Protein AF-A0A388L469-F1 (afdb_monomer_lite)

pLDDT: mean 71.75, std 12.34, range [24.86, 88.19]

Structure (mmCIF, N/CA/C/O backbone):
data_AF-A0A388L469-F1
#
_entry.id   AF-A0A388L469-F1
#
loop_
_atom_site.group_PDB
_atom_site.id
_atom_site.type_symbol
_atom_site.label_atom_id
_atom_site.label_alt_id
_atom_site.label_comp_id
_atom_site.label_asym_id
_atom_site.label_entity_id
_atom_site.label_seq_id
_atom_site.pdbx_PDB_ins_code
_atom_site.Cartn_x
_atom_site.Cartn_y
_atom_site.Cartn_z
_atom_site.occupancy
_atom_site.B_iso_or_equiv
_atom_site.auth_seq_id
_atom_site.auth_comp_id
_atom_site.auth_asym_id
_atom_site.auth_atom_id
_atom_site.pdbx_PDB_model_num
ATOM 1 N N . MET A 1 1 ? -16.855 -33.365 36.013 1.00 33.22 1 MET A N 1
ATOM 2 C CA . MET A 1 1 ? -16.251 -32.610 34.912 1.00 33.22 1 MET A CA 1
ATOM 3 C C . MET A 1 1 ? -17.441 -31.994 34.222 1.00 33.22 1 MET A C 1
ATOM 5 O O . MET A 1 1 ? -18.062 -32.649 33.400 1.00 33.22 1 MET A O 1
ATOM 9 N N . GLU A 1 2 ? -17.915 -30.892 34.799 1.00 36.00 2 GLU A N 1
ATOM 10 C CA . GLU A 1 2 ? -18.758 -29.936 34.084 1.00 36.00 2 GLU A CA 1
ATOM 11 C C . GLU A 1 2 ? -17.736 -28.951 33.518 1.00 36.00 2 GLU A C 1
ATOM 13 O O . GLU A 1 2 ? -16.885 -28.488 34.277 1.00 36.00 2 GLU A O 1
ATOM 18 N N . GLU A 1 3 ? -17.730 -28.819 32.196 1.00 39.38 3 GLU A N 1
ATOM 19 C CA . GLU A 1 3 ? -16.982 -27.806 31.449 1.00 39.38 3 GLU A CA 1
ATOM 20 C C . GLU A 1 3 ? -17.481 -26.438 31.931 1.00 39.38 3 GLU A C 1
ATOM 22 O O . GLU A 1 3 ? -18.691 -26.262 32.118 1.00 39.38 3 GLU A O 1
ATOM 27 N N . GLY A 1 4 ? -16.548 -25.545 32.266 1.00 42.22 4 GLY A N 1
ATOM 28 C CA . GLY A 1 4 ? -16.850 -24.214 32.784 1.00 42.22 4 GLY A CA 1
ATOM 29 C C . GLY A 1 4 ? -17.654 -23.427 31.757 1.00 42.22 4 GLY A C 1
ATOM 30 O O . GLY A 1 4 ? -17.371 -23.459 30.566 1.00 42.22 4 GLY A O 1
ATOM 31 N N . GLU A 1 5 ? -18.726 -22.789 32.213 1.00 48.91 5 GLU A N 1
ATOM 32 C CA . GLU A 1 5 ? -19.514 -21.870 31.403 1.00 48.91 5 GLU A CA 1
ATOM 33 C C . GLU A 1 5 ? -18.700 -20.574 31.271 1.00 48.91 5 GLU A C 1
ATOM 35 O O . GLU A 1 5 ? -18.480 -19.918 32.289 1.00 48.91 5 GLU A O 1
ATOM 40 N N . GLY A 1 6 ? -18.269 -20.223 30.053 1.00 57.19 6 GLY A N 1
ATOM 41 C CA . GLY A 1 6 ? -17.522 -18.991 29.783 1.00 57.19 6 GLY A CA 1
ATOM 42 C C . GLY A 1 6 ? -18.156 -17.748 30.420 1.00 57.19 6 GLY A C 1
ATOM 43 O O . GLY A 1 6 ? -19.385 -17.633 30.550 1.00 57.19 6 GLY A O 1
ATOM 44 N N . LEU A 1 7 ? -17.315 -16.824 30.882 1.00 65.50 7 LEU A N 1
ATOM 45 C CA . LEU A 1 7 ? -17.736 -15.648 31.643 1.00 65.50 7 LEU A CA 1
ATOM 46 C C . LEU A 1 7 ? -18.178 -14.519 30.695 1.00 65.50 7 LEU A C 1
ATOM 48 O O . LEU A 1 7 ? -17.494 -14.194 29.738 1.00 65.50 7 LEU A O 1
ATOM 52 N N . GLU A 1 8 ? -19.315 -13.864 30.968 1.00 77.50 8 GLU A N 1
ATOM 53 C CA . GLU A 1 8 ? -19.778 -12.694 30.195 1.00 77.50 8 GLU A CA 1
ATOM 54 C C . GLU A 1 8 ? -19.851 -11.444 31.091 1.00 77.50 8 GLU A C 1
ATOM 56 O O . GLU A 1 8 ? -20.584 -11.404 32.090 1.00 77.50 8 GLU A O 1
ATOM 61 N N . VAL A 1 9 ? -19.126 -10.379 30.728 1.00 77.19 9 VAL A N 1
ATOM 62 C CA . VAL A 1 9 ? -19.087 -9.108 31.471 1.00 77.19 9 VAL A CA 1
ATOM 63 C C . VAL A 1 9 ? -19.566 -7.951 30.597 1.00 77.19 9 VAL A C 1
ATOM 65 O O . VAL A 1 9 ? -18.866 -7.493 29.701 1.00 77.19 9 VAL A O 1
ATOM 68 N N . VAL A 1 10 ? -20.730 -7.375 30.925 1.00 80.38 10 VAL A N 1
ATOM 69 C CA . VAL A 1 10 ? -21.294 -6.227 30.186 1.00 80.38 10 VAL A CA 1
ATOM 70 C C . VAL A 1 10 ? -21.294 -4.942 31.022 1.00 80.38 10 VAL A C 1
ATOM 72 O O . VAL A 1 10 ? -21.929 -4.857 32.078 1.00 80.38 10 VAL A O 1
ATOM 75 N N . GLY A 1 11 ? -20.632 -3.890 30.527 1.00 76.56 11 GLY A N 1
ATOM 76 C CA . GLY A 1 11 ? -20.498 -2.591 31.193 1.00 76.56 11 GLY A CA 1
ATOM 77 C C . GLY A 1 11 ? -21.055 -1.403 30.399 1.00 76.56 11 GLY A C 1
ATOM 78 O O . GLY A 1 11 ? -20.730 -1.196 29.234 1.00 76.56 11 GLY A O 1
ATOM 79 N N . TYR A 1 12 ? -21.829 -0.535 31.062 1.00 78.12 12 TYR A N 1
ATOM 80 C CA . TYR A 1 12 ? -22.382 0.693 30.466 1.00 78.12 12 TYR A CA 1
ATOM 81 C C . TYR A 1 12 ? -21.831 1.956 31.140 1.00 78.12 12 TYR A C 1
ATOM 83 O O . TYR A 1 12 ? -22.166 2.257 32.286 1.00 78.12 12 TYR A O 1
ATOM 91 N N . GLY A 1 13 ? -21.004 2.725 30.427 1.00 65.25 13 GLY A N 1
ATOM 92 C CA . GLY A 1 13 ? -20.527 4.064 30.809 1.00 65.25 13 GLY A CA 1
ATOM 93 C C . GLY A 1 13 ? -19.598 4.134 32.030 1.00 65.25 13 GLY A C 1
ATOM 94 O O . GLY A 1 13 ? -19.113 5.217 32.366 1.00 65.25 13 GLY A O 1
ATOM 95 N N . GLY A 1 14 ? -19.355 3.006 32.699 1.00 69.38 14 GLY A N 1
ATOM 96 C CA . GLY A 1 14 ? -18.441 2.857 33.829 1.00 69.38 14 GLY A CA 1
ATOM 97 C C . GLY A 1 14 ? -17.067 2.334 33.412 1.00 69.38 14 GLY A C 1
ATOM 98 O O . GLY A 1 14 ? -16.850 1.973 32.262 1.00 69.38 14 GLY A O 1
ATOM 99 N N . ARG A 1 15 ? -16.125 2.296 34.361 1.00 77.12 15 ARG A N 1
ATOM 100 C CA . ARG A 1 15 ? -14.852 1.592 34.168 1.00 77.12 15 ARG A CA 1
ATOM 101 C C . ARG A 1 15 ? -15.080 0.098 34.389 1.00 77.12 15 ARG A C 1
ATOM 103 O O . ARG A 1 15 ? -15.541 -0.260 35.472 1.00 77.12 15 ARG A O 1
ATOM 110 N N . VAL A 1 16 ? -14.718 -0.723 33.411 1.00 77.75 16 VAL A N 1
ATOM 111 C CA . VAL A 1 16 ? -14.697 -2.187 33.522 1.00 77.75 16 VAL A CA 1
ATOM 112 C C . VAL A 1 16 ? -13.246 -2.629 33.713 1.00 77.75 16 VAL A C 1
ATOM 114 O O . VAL A 1 16 ? -12.340 -2.057 33.105 1.00 77.75 16 VAL A O 1
ATOM 117 N N . ARG A 1 17 ? -13.029 -3.570 34.631 1.00 81.44 17 ARG A N 1
ATOM 118 C CA . ARG A 1 17 ? -11.766 -4.287 34.828 1.00 81.44 17 ARG A CA 1
ATOM 119 C C . ARG A 1 17 ? -12.113 -5.757 34.972 1.00 81.44 17 ARG A C 1
ATOM 121 O O . ARG A 1 17 ? -12.875 -6.072 35.888 1.00 81.44 17 ARG A O 1
ATOM 128 N N . VAL A 1 18 ? -11.583 -6.581 34.087 1.00 79.56 18 VAL A N 1
ATOM 129 C CA . VAL A 1 18 ? -11.708 -8.036 34.114 1.00 79.56 18 VAL A CA 1
ATOM 130 C C . VAL A 1 18 ? -10.298 -8.618 34.102 1.00 79.56 18 VAL A C 1
ATOM 132 O O . VAL A 1 18 ? -9.399 -8.018 33.520 1.00 79.56 18 VAL A O 1
ATOM 135 N N . MET A 1 19 ? -10.120 -9.695 34.852 1.00 78.62 19 MET A N 1
ATOM 136 C CA . MET A 1 19 ? -8.925 -10.528 34.902 1.00 78.62 19 MET A CA 1
ATOM 137 C C . MET A 1 19 ? -9.450 -11.952 34.917 1.00 78.62 19 MET A C 1
ATOM 139 O O . MET A 1 19 ? -10.398 -12.218 35.672 1.00 78.62 19 MET A O 1
ATOM 143 N N . GLU A 1 20 ? -8.891 -12.791 34.069 1.00 69.62 20 GLU A N 1
ATOM 144 C CA . GLU A 1 20 ? -9.389 -14.126 33.809 1.00 69.62 20 GLU A CA 1
ATOM 145 C C . GLU A 1 20 ? -8.247 -15.134 33.789 1.00 69.62 20 GLU A C 1
ATOM 147 O O . GLU A 1 20 ? -7.151 -14.795 33.365 1.00 69.62 20 GLU A O 1
ATOM 152 N N . GLU A 1 21 ? -8.528 -16.302 34.357 1.00 64.19 21 GLU A N 1
ATOM 153 C CA . GLU A 1 21 ? -7.606 -17.428 34.579 1.00 64.19 21 GLU A CA 1
ATOM 154 C C . GLU A 1 21 ? -8.352 -18.749 34.246 1.00 64.19 21 GLU A C 1
ATOM 156 O O . GLU A 1 21 ? -8.113 -19.780 34.881 1.00 64.19 21 GLU A O 1
ATOM 161 N N . GLU A 1 22 ? -9.389 -18.702 33.397 1.00 64.25 22 GLU A N 1
ATOM 162 C CA . GLU A 1 22 ? -10.089 -19.890 32.887 1.00 64.25 22 GLU A CA 1
ATOM 163 C C . GLU A 1 22 ? -10.325 -19.725 31.368 1.00 64.25 22 GLU A C 1
ATOM 165 O O . GLU A 1 22 ? -10.123 -18.656 30.823 1.00 64.25 22 GLU A O 1
ATOM 170 N N . GLU A 1 23 ? -10.714 -20.776 30.644 1.00 70.50 23 GLU A N 1
ATOM 171 C CA . GLU A 1 23 ? -10.981 -20.656 29.199 1.00 70.50 23 GLU A CA 1
ATOM 172 C C . GLU A 1 23 ? -12.301 -19.892 28.927 1.00 70.50 23 GLU A C 1
ATOM 174 O O . GLU A 1 23 ? -13.361 -20.224 29.484 1.00 70.50 23 GLU A O 1
ATOM 179 N N . GLY A 1 24 ? -12.279 -18.957 27.969 1.00 65.81 24 GLY A N 1
ATOM 180 C CA . GLY A 1 24 ? -13.472 -18.382 27.337 1.00 65.81 24 GLY A CA 1
ATOM 181 C C . GLY A 1 24 ? -14.158 -17.220 28.075 1.00 65.81 24 GLY A C 1
ATOM 182 O O . GLY A 1 24 ? -15.223 -17.386 28.693 1.00 65.81 24 GLY A O 1
ATOM 183 N N . LEU A 1 25 ? -13.652 -15.996 27.886 1.00 75.81 25 LEU A N 1
ATOM 184 C CA . LEU A 1 25 ? -14.224 -14.756 28.430 1.00 75.81 25 LEU A CA 1
ATOM 185 C C . LEU A 1 25 ? -14.739 -13.808 27.341 1.00 75.81 25 LEU A C 1
ATOM 187 O O . LEU A 1 25 ? -13.998 -13.377 26.472 1.00 75.81 25 LEU A O 1
ATOM 191 N N . ALA A 1 26 ? -15.979 -13.333 27.494 1.00 80.00 26 ALA A N 1
ATOM 192 C CA . ALA A 1 26 ? -16.553 -12.272 26.667 1.00 80.00 26 ALA A CA 1
ATOM 193 C C . ALA A 1 26 ? -16.773 -10.966 27.459 1.00 80.00 26 ALA A C 1
ATOM 195 O O . ALA A 1 26 ? -17.536 -10.918 28.436 1.00 80.00 26 ALA A O 1
ATOM 196 N N . VAL A 1 27 ? -16.172 -9.851 27.025 1.00 79.06 27 VAL A N 1
ATOM 197 C CA . VAL A 1 27 ? -16.317 -8.525 27.658 1.00 79.06 27 VAL A CA 1
ATOM 198 C C . VAL A 1 27 ? -16.910 -7.501 26.698 1.00 79.06 27 VAL A C 1
ATOM 200 O O . VAL A 1 27 ? -16.283 -7.091 25.729 1.00 79.06 27 VAL A O 1
ATOM 203 N N . VAL A 1 28 ? -18.083 -6.956 27.034 1.00 82.06 28 VAL A N 1
ATOM 204 C CA . VAL A 1 28 ? -18.749 -5.918 26.230 1.00 82.06 28 VAL A CA 1
ATOM 205 C C . VAL A 1 28 ? -18.818 -4.585 26.978 1.00 82.06 28 VAL A C 1
ATOM 207 O O . VAL A 1 28 ? -19.460 -4.456 28.025 1.00 82.06 28 VAL A O 1
ATOM 210 N N . GLY A 1 29 ? -18.209 -3.534 26.423 1.00 80.06 29 GLY A N 1
ATOM 211 C CA . GLY A 1 29 ? -18.149 -2.203 27.029 1.00 80.06 29 GLY A CA 1
ATOM 212 C C . GLY A 1 29 ? -18.737 -1.077 26.180 1.00 80.06 29 GLY A C 1
ATOM 213 O O . GLY A 1 29 ? -18.338 -0.851 25.043 1.00 80.06 29 GLY A O 1
ATOM 214 N N . TYR A 1 30 ? -19.614 -0.259 26.770 1.00 81.50 30 TYR A N 1
ATOM 215 C CA . TYR A 1 30 ? -20.191 0.923 26.115 1.00 81.50 30 TYR A CA 1
ATOM 216 C C . TYR A 1 30 ? -19.665 2.234 26.711 1.00 81.50 30 TYR A C 1
ATOM 218 O O . TYR A 1 30 ? -20.042 2.632 27.815 1.00 81.50 30 TYR A O 1
ATOM 226 N N . GLY A 1 31 ? -18.828 2.952 25.960 1.00 73.81 31 GLY A N 1
ATOM 227 C CA . GLY A 1 31 ? -18.401 4.343 26.178 1.00 73.81 31 GLY A CA 1
ATOM 228 C C . GLY A 1 31 ? -17.421 4.586 27.331 1.00 73.81 31 GLY A C 1
ATOM 229 O O . GLY A 1 31 ? -16.778 5.638 27.379 1.00 73.81 31 GLY A O 1
ATOM 230 N N . GLY A 1 32 ? -17.306 3.641 28.262 1.00 77.94 32 GLY A N 1
ATOM 231 C CA . GLY A 1 32 ? -16.362 3.677 29.374 1.00 77.94 32 GLY A CA 1
ATOM 232 C C . GLY A 1 32 ? -15.012 3.028 29.041 1.00 77.94 32 GLY A C 1
ATOM 233 O O . GLY A 1 32 ? -14.887 2.359 28.019 1.00 77.94 32 GLY A O 1
ATOM 234 N N . PRO A 1 33 ? -13.978 3.251 29.871 1.00 81.75 33 PRO A N 1
ATOM 235 C CA . PRO A 1 33 ? -12.716 2.533 29.750 1.00 81.75 33 PRO A CA 1
ATOM 236 C C . PRO A 1 33 ? -12.866 1.071 30.202 1.00 81.75 33 PRO A C 1
ATOM 238 O O . PRO A 1 33 ? -13.330 0.837 31.322 1.00 81.75 33 PRO A O 1
ATOM 241 N N . VAL A 1 34 ? -12.431 0.127 29.372 1.00 82.19 34 VAL A N 1
ATOM 242 C CA . VAL A 1 34 ? -12.429 -1.323 29.619 1.00 82.19 34 VAL A CA 1
ATOM 243 C C . VAL A 1 34 ? -10.985 -1.801 29.679 1.00 82.19 34 VAL A C 1
ATOM 245 O O . VAL A 1 34 ? -10.196 -1.416 28.827 1.00 82.19 34 VAL A O 1
ATOM 248 N N . TRP A 1 35 ? -10.644 -2.571 30.705 1.00 85.69 35 TRP A N 1
ATOM 249 C CA . TRP A 1 35 ? -9.358 -3.255 30.833 1.00 85.69 35 TRP A CA 1
ATOM 250 C C . TRP A 1 35 ? -9.648 -4.741 31.004 1.00 85.69 35 TRP A C 1
ATOM 252 O O . TRP A 1 35 ? -10.416 -5.080 31.912 1.00 85.69 35 TRP A O 1
ATOM 262 N N . VAL A 1 36 ? -9.063 -5.568 30.149 1.00 83.75 36 VAL A N 1
ATOM 263 C CA . VAL A 1 36 ? -9.170 -7.027 30.170 1.00 83.75 36 VAL A CA 1
ATOM 264 C C . VAL A 1 36 ? -7.757 -7.605 30.156 1.00 83.75 36 VAL A C 1
ATOM 266 O O . VAL A 1 36 ? -6.873 -7.005 29.549 1.00 83.75 36 VAL A O 1
ATOM 269 N N . MET A 1 37 ? -7.560 -8.683 30.903 1.00 82.50 37 MET A N 1
ATOM 270 C CA . MET A 1 37 ? -6.336 -9.477 30.966 1.00 82.50 37 MET A CA 1
ATOM 271 C C . MET A 1 37 ? -6.775 -10.940 31.045 1.00 82.50 37 MET A C 1
ATOM 273 O O . MET A 1 37 ? -7.550 -11.245 31.959 1.00 82.50 37 MET A O 1
ATOM 277 N N . GLY A 1 38 ? -6.367 -11.759 30.082 1.00 78.56 38 GLY A N 1
ATOM 278 C CA . GLY A 1 38 ? -6.571 -13.210 30.067 1.00 78.56 38 GLY A CA 1
ATOM 279 C C . GLY A 1 38 ? -5.228 -13.928 30.143 1.00 78.56 38 GLY A C 1
ATOM 280 O O . GLY A 1 38 ? -4.245 -13.412 29.620 1.00 78.56 38 GLY A O 1
ATOM 281 N N . GLU A 1 39 ? -5.196 -15.057 30.843 1.00 76.62 39 GLU A N 1
ATOM 282 C CA . GLU A 1 39 ? -4.038 -15.963 30.951 1.00 76.62 39 GLU A CA 1
ATOM 283 C C . GLU A 1 39 ? -4.369 -17.357 30.356 1.00 76.62 39 GLU A C 1
ATOM 285 O O . GLU A 1 39 ? -3.648 -18.314 30.606 1.00 76.62 39 GLU A O 1
ATOM 290 N N . ASP A 1 40 ? -5.489 -17.494 29.634 1.00 72.88 40 ASP A N 1
ATOM 291 C CA . ASP A 1 40 ? -6.005 -18.746 29.062 1.00 72.88 40 ASP A CA 1
ATOM 292 C C . ASP A 1 40 ? -6.690 -18.461 27.711 1.00 72.88 40 ASP A C 1
ATOM 294 O O . ASP A 1 40 ? -7.067 -17.321 27.435 1.00 72.88 40 ASP A O 1
ATOM 298 N N . GLU A 1 41 ? -6.903 -19.513 26.914 1.00 76.38 41 GLU A N 1
ATOM 299 C CA . GLU A 1 41 ? -7.411 -19.426 25.539 1.00 76.38 41 GLU A CA 1
ATOM 300 C C . GLU A 1 41 ? -8.815 -18.780 25.416 1.00 76.38 41 GLU A C 1
ATOM 302 O O . GLU A 1 41 ? -9.767 -19.105 26.150 1.00 76.38 41 GLU A O 1
ATOM 307 N N . GLY A 1 42 ? -8.994 -17.968 24.367 1.00 74.06 42 GLY A N 1
ATOM 308 C CA . GLY A 1 42 ? -10.304 -17.624 23.803 1.00 74.06 42 GLY A CA 1
ATOM 309 C C . GLY A 1 42 ? -10.974 -16.374 24.382 1.00 74.06 42 GLY A C 1
ATOM 310 O O . GLY A 1 42 ? -12.148 -16.423 24.787 1.00 74.06 42 GLY A O 1
ATOM 311 N N . LEU A 1 43 ? -10.271 -15.243 24.407 1.00 80.38 43 LEU A N 1
ATOM 312 C CA . LEU A 1 43 ? -10.810 -13.966 24.874 1.00 80.38 43 LEU A CA 1
ATOM 313 C C . LEU A 1 43 ? -11.546 -13.181 23.767 1.00 80.38 43 LEU A C 1
ATOM 315 O O . LEU A 1 43 ? -10.994 -12.851 22.725 1.00 80.38 43 LEU A O 1
ATOM 319 N N . GLU A 1 44 ? -12.779 -12.741 24.034 1.00 84.12 44 GLU A N 1
ATOM 320 C CA . GLU A 1 44 ? -13.546 -11.852 23.146 1.00 84.12 44 GLU A CA 1
ATOM 321 C C . GLU A 1 44 ? -13.814 -10.495 23.827 1.00 84.12 44 GLU A C 1
ATOM 323 O O . GLU A 1 44 ? -14.446 -10.408 24.890 1.00 84.12 44 GLU A O 1
ATOM 328 N N . VAL A 1 45 ? -13.397 -9.381 23.213 1.00 82.62 45 VAL A N 1
ATOM 329 C CA . VAL A 1 45 ? -13.607 -8.030 23.766 1.00 82.62 45 VAL A CA 1
ATOM 330 C C . VAL A 1 45 ? -14.256 -7.083 22.768 1.00 82.62 45 VAL A C 1
ATOM 332 O O . VAL A 1 45 ? -13.631 -6.584 21.839 1.00 82.62 45 VAL A O 1
ATOM 335 N N . VAL A 1 46 ? -15.489 -6.668 23.064 1.00 84.06 46 VAL A N 1
ATOM 336 C CA . VAL A 1 46 ? -16.256 -5.735 22.230 1.00 84.06 46 VAL A CA 1
ATOM 337 C C . VAL A 1 46 ? -16.392 -4.361 22.896 1.00 84.06 46 VAL A C 1
ATOM 339 O O . VAL A 1 46 ? -17.019 -4.195 23.950 1.00 84.06 46 VAL A O 1
ATOM 342 N N . GLY A 1 47 ? -15.873 -3.309 22.259 1.00 82.12 47 GLY A N 1
ATOM 343 C CA . GLY A 1 47 ? -15.883 -1.937 22.775 1.00 82.12 47 GLY A CA 1
ATOM 344 C C . GLY A 1 47 ? -16.597 -0.919 21.888 1.00 82.12 47 GLY A C 1
ATOM 345 O O . GLY A 1 47 ? -16.235 -0.716 20.741 1.00 82.12 47 GLY A O 1
ATOM 346 N N . TYR A 1 48 ? -17.536 -0.145 22.441 1.00 82.31 48 TYR A N 1
ATOM 347 C CA . TYR A 1 48 ? -18.251 0.917 21.716 1.00 82.31 48 TYR A CA 1
ATOM 348 C C . TYR A 1 48 ? -17.887 2.321 22.216 1.00 82.31 48 TYR A C 1
ATOM 350 O O . TYR A 1 48 ? -18.350 2.758 23.271 1.00 82.31 48 TYR A O 1
ATOM 358 N N . GLY A 1 49 ? -17.105 3.086 21.451 1.00 73.62 49 GLY A N 1
ATOM 359 C CA . GLY A 1 49 ? -16.811 4.513 21.675 1.00 73.62 49 GLY A CA 1
ATOM 360 C C . GLY A 1 49 ? -15.834 4.829 22.817 1.00 73.62 49 GLY A C 1
ATOM 361 O O . GLY A 1 49 ? -15.432 5.988 22.974 1.00 73.62 49 GLY A O 1
ATOM 362 N N . GLY A 1 50 ? -15.494 3.827 23.630 1.00 78.00 50 GLY A N 1
ATOM 363 C CA . GLY A 1 50 ? -14.659 3.923 24.825 1.00 78.00 50 GLY A CA 1
ATOM 364 C C . GLY A 1 50 ? -13.163 3.791 24.545 1.00 78.00 50 GLY A C 1
ATOM 365 O O . GLY A 1 50 ? -12.696 3.991 23.424 1.00 78.00 50 GLY A O 1
ATOM 366 N N . ARG A 1 51 ? -12.392 3.499 25.596 1.00 83.00 51 ARG A N 1
ATOM 367 C CA . ARG A 1 51 ? -11.020 3.008 25.430 1.00 83.00 51 ARG A CA 1
ATOM 368 C C . ARG A 1 51 ? -10.946 1.578 25.925 1.00 83.00 51 ARG A C 1
ATOM 370 O O . ARG A 1 51 ? -11.371 1.349 27.055 1.00 83.00 51 ARG A O 1
ATOM 377 N N . VAL A 1 52 ? -10.435 0.683 25.103 1.00 83.12 52 VAL A N 1
ATOM 378 C CA . VAL A 1 52 ? -10.266 -0.729 25.429 1.00 83.12 52 VAL A CA 1
ATOM 379 C C . VAL A 1 52 ? -8.772 -1.001 25.519 1.00 83.12 52 VAL A C 1
ATOM 381 O O . VAL A 1 52 ? -8.020 -0.512 24.679 1.00 83.12 52 VAL A O 1
ATOM 384 N N . TRP A 1 53 ? -8.373 -1.690 26.579 1.00 87.25 53 TRP A N 1
ATOM 385 C CA . TRP A 1 53 ? -7.043 -2.255 26.760 1.00 87.25 53 TRP A CA 1
ATOM 386 C C . TRP A 1 53 ? -7.222 -3.747 26.991 1.00 87.25 53 TRP A C 1
ATOM 388 O O . TRP A 1 53 ? -7.972 -4.108 27.906 1.00 87.25 53 TRP A O 1
ATOM 398 N N . VAL A 1 54 ? -6.577 -4.550 26.159 1.00 85.25 54 VAL A N 1
ATOM 399 C CA . VAL A 1 54 ? -6.584 -6.008 26.227 1.00 85.25 54 VAL A CA 1
ATOM 400 C C . VAL A 1 54 ? -5.142 -6.496 26.245 1.00 85.25 54 VAL A C 1
ATOM 402 O O . VAL A 1 54 ? -4.306 -5.911 25.554 1.00 85.25 54 VAL A O 1
ATOM 405 N N . THR A 1 55 ? -4.885 -7.492 27.085 1.00 85.56 55 THR A N 1
ATOM 406 C CA . THR A 1 55 ? -3.648 -8.270 27.132 1.00 85.56 55 THR A CA 1
ATOM 407 C C . THR A 1 55 ? -4.050 -9.737 27.252 1.00 85.56 55 THR A C 1
ATOM 409 O O . THR A 1 55 ? -4.885 -10.032 28.111 1.00 85.56 55 THR A O 1
ATOM 412 N N . GLU A 1 56 ? -3.507 -10.604 26.411 1.00 76.50 56 GLU A N 1
ATOM 413 C CA . GLU A 1 56 ? -3.674 -12.063 26.469 1.00 76.50 56 GLU A CA 1
ATOM 414 C C . GLU A 1 56 ? -2.290 -12.700 26.357 1.00 76.50 56 GLU A C 1
ATOM 416 O O . GLU A 1 56 ? -1.427 -12.137 25.689 1.00 76.50 56 GLU A O 1
ATOM 421 N N . GLU A 1 57 ? -2.061 -13.771 27.113 1.00 76.38 57 GLU A N 1
ATOM 422 C CA . GLU A 1 57 ? -0.779 -14.492 27.160 1.00 76.38 57 GLU A CA 1
ATOM 423 C C . GLU A 1 57 ? -0.860 -15.860 26.442 1.00 76.38 57 GLU A C 1
ATOM 425 O O . GLU A 1 57 ? 0.110 -16.600 26.481 1.00 76.38 57 GLU A O 1
ATOM 430 N N . GLU A 1 58 ? -2.010 -16.228 25.860 1.00 74.44 58 GLU A N 1
ATOM 431 C CA . GLU A 1 58 ? -2.272 -17.536 25.231 1.00 74.44 58 GLU A CA 1
ATOM 432 C C . GLU A 1 58 ? -3.165 -17.362 23.976 1.00 74.44 58 GLU A C 1
ATOM 434 O O . GLU A 1 58 ? -3.680 -16.275 23.706 1.00 74.44 58 GLU A O 1
ATOM 439 N N . GLU A 1 59 ? -3.402 -18.449 23.230 1.00 74.81 59 GLU A N 1
ATOM 440 C CA . GLU A 1 59 ? -4.029 -18.390 21.904 1.00 74.81 59 GLU A CA 1
ATOM 441 C C . GLU A 1 59 ? -5.506 -17.913 21.907 1.00 74.81 59 GLU A C 1
ATOM 443 O O . GLU A 1 59 ? -6.360 -18.420 22.646 1.00 74.81 59 GLU A O 1
ATOM 448 N N . GLY A 1 60 ? -5.871 -17.084 20.916 1.00 71.31 60 GLY A N 1
ATOM 449 C CA . GLY A 1 60 ? -7.263 -16.919 20.473 1.00 71.31 60 GLY A CA 1
ATOM 450 C C . GLY A 1 60 ? -7.956 -15.615 20.876 1.00 71.31 60 GLY A C 1
ATOM 451 O O . GLY A 1 60 ? -9.123 -15.642 21.289 1.00 71.31 60 GLY A O 1
ATOM 452 N N . LEU A 1 61 ? -7.286 -14.480 20.670 1.00 80.56 61 LEU A N 1
ATOM 453 C CA . LEU A 1 61 ? -7.801 -13.154 21.003 1.00 80.56 61 LEU A CA 1
ATOM 454 C C . LEU A 1 61 ? -8.666 -12.547 19.881 1.00 80.56 61 LEU A C 1
ATOM 456 O O . LEU A 1 61 ? -8.181 -12.280 18.785 1.00 80.56 61 LEU A O 1
ATOM 460 N N . GLU A 1 62 ? -9.926 -12.195 20.168 1.00 83.44 62 GLU A N 1
ATOM 461 C CA . GLU A 1 62 ? -10.789 -11.401 19.274 1.00 83.44 62 GLU A CA 1
ATOM 462 C C . GLU A 1 62 ? -11.148 -10.037 19.901 1.00 83.44 62 GLU A C 1
ATOM 464 O O . GLU A 1 62 ? -11.807 -9.944 20.945 1.00 83.44 62 GLU A O 1
ATOM 469 N N . VAL A 1 63 ? -10.766 -8.927 19.252 1.00 82.56 63 VAL A N 1
ATOM 470 C CA . VAL A 1 63 ? -11.067 -7.563 19.729 1.00 82.56 63 VAL A CA 1
ATOM 471 C C . VAL A 1 63 ? -11.824 -6.731 18.706 1.00 82.56 63 VAL A C 1
ATOM 473 O O . VAL A 1 63 ? -11.322 -6.347 17.653 1.00 82.56 63 VAL A O 1
ATOM 476 N N . ASP A 1 64 ? -13.008 -6.287 19.110 1.00 83.75 64 ASP A N 1
ATOM 477 C CA . ASP A 1 64 ? -13.994 -5.691 18.224 1.00 83.75 64 ASP A CA 1
ATOM 478 C C . ASP A 1 64 ? -14.332 -4.249 18.675 1.00 83.75 64 ASP A C 1
ATOM 480 O O . ASP A 1 64 ? -15.011 -3.974 19.674 1.00 83.75 64 ASP A O 1
ATOM 484 N N . GLY A 1 65 ? -13.789 -3.258 17.966 1.00 81.50 65 GLY A N 1
ATOM 485 C CA . GLY A 1 65 ? -13.713 -1.857 18.381 1.00 81.50 65 GLY A CA 1
ATOM 486 C C . GLY A 1 65 ? -14.568 -0.892 17.559 1.00 81.50 65 GLY A C 1
ATOM 487 O O . GLY A 1 65 ? -14.155 -0.397 16.515 1.00 81.50 65 GLY A O 1
ATOM 488 N N . TYR A 1 66 ? -15.714 -0.464 18.080 1.00 81.12 66 TYR A N 1
ATOM 489 C CA . TYR A 1 66 ? -16.628 0.483 17.430 1.00 81.12 66 TYR A CA 1
ATOM 490 C C . TYR A 1 66 ? -16.414 1.926 17.893 1.00 81.12 66 TYR A C 1
ATOM 492 O O . TYR A 1 66 ? -17.172 2.480 18.700 1.00 81.12 66 TYR A O 1
ATOM 500 N N . GLY A 1 67 ? -15.402 2.584 17.330 1.00 66.88 67 GLY A N 1
ATOM 501 C CA . GLY A 1 67 ? -15.055 3.962 17.655 1.00 66.88 67 GLY A CA 1
ATOM 502 C C . GLY A 1 67 ? -14.354 4.091 19.008 1.00 66.88 67 GLY A C 1
ATOM 503 O O . GLY A 1 67 ? -14.605 3.347 19.947 1.00 66.88 67 GLY A O 1
ATOM 504 N N . GLY A 1 68 ? -13.494 5.103 19.145 1.00 79.75 68 GLY A N 1
ATOM 505 C CA . GLY A 1 68 ? -12.719 5.306 20.372 1.00 79.75 68 GLY A CA 1
ATOM 506 C C . GLY A 1 68 ? -11.253 4.920 20.200 1.00 79.75 68 GLY A C 1
ATOM 507 O O . GLY A 1 68 ? -10.643 5.324 19.207 1.00 79.75 68 GLY A O 1
ATOM 508 N N . GLY A 1 69 ? -10.666 4.272 21.206 1.00 81.25 69 GLY A N 1
ATOM 509 C CA . GLY A 1 69 ? -9.264 3.850 21.200 1.00 81.25 69 GLY A CA 1
ATOM 510 C C . GLY A 1 69 ? -9.105 2.415 21.690 1.00 81.25 69 GLY A C 1
ATOM 511 O O . GLY A 1 69 ? -9.445 2.173 22.840 1.00 81.25 69 GLY A O 1
ATOM 512 N N . VAL A 1 70 ? -8.584 1.517 20.869 1.00 83.88 70 VAL A N 1
ATOM 513 C CA . VAL A 1 70 ? -8.268 0.133 21.239 1.00 83.88 70 VAL A CA 1
ATOM 514 C C . VAL A 1 70 ? -6.750 -0.004 21.360 1.00 83.88 70 VAL A C 1
ATOM 516 O O . VAL A 1 70 ? -6.014 0.638 20.604 1.00 83.88 70 VAL A O 1
ATOM 519 N N . TRP A 1 71 ? -6.313 -0.742 22.372 1.00 88.19 71 TRP A N 1
ATOM 520 C CA . TRP A 1 71 ? -4.935 -1.144 22.621 1.00 88.19 71 TRP A CA 1
ATOM 521 C C . TRP A 1 71 ? -4.973 -2.644 22.903 1.00 88.19 71 TRP A C 1
ATOM 523 O O . TRP A 1 71 ? -5.682 -3.039 23.832 1.00 88.19 71 TRP A O 1
ATOM 533 N N . VAL A 1 72 ? -4.282 -3.425 22.085 1.00 86.38 72 VAL A N 1
ATOM 534 C CA . VAL A 1 72 ? -4.173 -4.881 22.195 1.00 86.38 72 VAL A CA 1
ATOM 535 C C . VAL A 1 72 ? -2.694 -5.243 22.235 1.00 86.38 72 VAL A C 1
ATOM 537 O O . VAL A 1 72 ? -1.900 -4.575 21.571 1.00 86.38 72 VAL A O 1
ATOM 540 N N . MET A 1 73 ? -2.367 -6.212 23.077 1.00 84.19 73 MET A N 1
ATOM 541 C CA . MET A 1 73 ? -1.061 -6.839 23.235 1.00 84.19 73 MET A CA 1
ATOM 542 C C . MET A 1 73 ? -1.335 -8.325 23.431 1.00 84.19 73 MET A C 1
ATOM 544 O O . MET A 1 73 ? -2.200 -8.655 24.243 1.00 84.19 73 MET A O 1
ATOM 548 N N . GLU A 1 74 ? -0.661 -9.160 22.673 1.00 79.00 74 GLU A N 1
ATOM 549 C CA . GLU A 1 74 ? -0.822 -10.608 22.661 1.00 79.00 74 GLU A CA 1
ATOM 550 C C . GLU A 1 74 ? 0.598 -11.192 22.579 1.00 79.00 74 GLU A C 1
ATOM 552 O O . GLU A 1 74 ? 1.446 -10.572 21.933 1.00 79.00 74 GLU A O 1
ATOM 557 N N . GLU A 1 75 ? 0.887 -12.211 23.391 1.00 74.94 75 GLU A N 1
ATOM 558 C CA . GLU A 1 75 ? 2.246 -12.749 23.588 1.00 74.94 75 GLU A CA 1
ATOM 559 C C . GLU A 1 75 ? 2.423 -14.170 23.022 1.00 74.94 75 GLU A C 1
ATOM 561 O O . GLU A 1 75 ? 3.562 -14.533 22.770 1.00 74.94 75 GLU A O 1
ATOM 566 N N . GLU A 1 76 ? 1.360 -14.971 22.857 1.00 69.81 76 GLU A N 1
ATOM 567 C CA . GLU A 1 76 ? 1.417 -16.332 22.301 1.00 69.81 76 GLU A CA 1
ATOM 568 C C . GLU A 1 76 ? 0.132 -16.664 21.494 1.00 69.81 76 GLU A C 1
ATOM 570 O O . GLU A 1 76 ? -0.874 -17.107 22.059 1.00 69.81 76 GLU A O 1
ATOM 575 N N . GLY A 1 77 ? 0.167 -16.561 20.157 1.00 66.94 77 GLY A N 1
ATOM 576 C CA . GLY A 1 77 ? -0.826 -17.177 19.268 1.00 66.94 77 GLY A CA 1
ATOM 577 C C . GLY A 1 77 ? -1.549 -16.253 18.281 1.00 66.94 77 GLY A C 1
ATOM 578 O O . GLY A 1 77 ? -1.025 -15.281 17.770 1.00 66.94 77 GLY A O 1
ATOM 579 N N . GLY A 1 78 ? -2.779 -16.636 17.906 1.00 72.00 78 GLY A N 1
ATOM 580 C CA . GLY A 1 78 ? -3.535 -15.948 16.853 1.00 72.00 78 GLY A CA 1
ATOM 581 C C . GLY A 1 78 ? -4.390 -14.785 17.368 1.00 72.00 78 GLY A C 1
ATOM 582 O O . GLY A 1 78 ? -5.270 -14.988 18.217 1.00 72.00 78 GLY A O 1
ATOM 583 N N . LEU A 1 79 ? -4.228 -13.603 16.762 1.00 79.31 79 LEU A N 1
ATOM 584 C CA . LEU A 1 79 ? -4.919 -12.363 17.134 1.00 79.31 79 LEU A CA 1
ATOM 585 C C . LEU A 1 79 ? -5.795 -11.801 15.998 1.00 79.31 79 LEU A C 1
ATOM 587 O O . LEU A 1 79 ? -5.300 -11.421 14.943 1.00 79.31 79 LEU A O 1
ATOM 591 N N . GLU A 1 80 ? -7.098 -11.609 16.244 1.00 83.62 80 GLU A N 1
ATOM 592 C CA . GLU A 1 80 ? -8.009 -10.878 15.347 1.00 83.62 80 GLU A CA 1
ATOM 593 C C . GLU A 1 80 ? -8.445 -9.529 15.956 1.00 83.62 80 GLU A C 1
ATOM 595 O O . GLU A 1 80 ? -9.115 -9.452 16.992 1.00 83.62 80 GLU A O 1
ATOM 600 N N . VAL A 1 81 ? -8.131 -8.414 15.282 1.00 81.69 81 VAL A N 1
ATOM 601 C CA . VAL A 1 81 ? -8.570 -7.066 15.689 1.00 81.69 81 VAL A CA 1
ATOM 602 C C . VAL A 1 81 ? -9.399 -6.389 14.608 1.00 81.69 81 VAL A C 1
ATOM 604 O O . VAL A 1 81 ? -8.890 -5.895 13.599 1.00 81.69 81 VAL A O 1
ATOM 607 N N . VAL A 1 82 ? -10.687 -6.193 14.891 1.00 83.81 82 VAL A N 1
ATOM 608 C CA . VAL A 1 82 ? -11.612 -5.486 14.003 1.00 83.81 82 VAL A CA 1
ATOM 609 C C . VAL A 1 82 ? -11.938 -4.093 14.547 1.00 83.81 82 VAL A C 1
ATOM 611 O O . VAL A 1 82 ? -12.530 -3.902 15.605 1.00 83.81 82 VAL A O 1
ATOM 614 N N . GLY A 1 83 ? -11.573 -3.047 13.802 1.00 81.19 83 GLY A N 1
ATOM 615 C CA . GLY A 1 83 ? -11.732 -1.649 14.210 1.00 81.19 83 GLY A CA 1
ATOM 616 C C . GLY A 1 83 ? -12.652 -0.830 13.305 1.00 81.19 83 GLY A C 1
ATOM 617 O O . GLY A 1 83 ? -12.278 -0.443 12.200 1.00 81.19 83 GLY A O 1
ATOM 618 N N . TYR A 1 84 ? -13.813 -0.404 13.799 1.00 80.19 84 TYR A N 1
ATOM 619 C CA . TYR A 1 84 ? -14.730 0.510 13.109 1.00 80.19 84 TYR A CA 1
ATOM 620 C C . TYR A 1 84 ? -14.546 1.966 13.548 1.00 80.19 84 TYR A C 1
ATOM 622 O O . TYR A 1 84 ? -15.297 2.515 14.365 1.00 80.19 84 TYR A O 1
ATOM 630 N N . GLY A 1 85 ? -13.578 2.653 12.943 1.00 66.38 85 GLY A N 1
ATOM 631 C CA . GLY A 1 85 ? -13.285 4.049 13.246 1.00 66.38 85 GLY A CA 1
ATOM 632 C C . GLY A 1 85 ? -12.554 4.236 14.577 1.00 66.38 85 GLY A C 1
ATOM 633 O O . GLY A 1 85 ? -12.632 3.436 15.496 1.00 66.38 85 GLY A O 1
ATOM 634 N N . GLY A 1 86 ? -11.857 5.366 14.729 1.00 79.50 86 GLY A N 1
ATOM 635 C CA . GLY A 1 86 ? -11.097 5.653 15.952 1.00 79.50 86 GLY A CA 1
ATOM 636 C C . GLY A 1 86 ? -9.602 5.390 15.800 1.00 79.50 86 GLY A C 1
ATOM 637 O O . GLY A 1 86 ? -9.018 5.800 14.792 1.00 79.50 86 GLY A O 1
ATOM 638 N N . ARG A 1 87 ? -8.977 4.853 16.850 1.00 81.69 87 ARG A N 1
ATOM 639 C CA . ARG A 1 87 ? -7.545 4.533 16.922 1.00 81.69 87 ARG A CA 1
ATOM 640 C C . ARG A 1 87 ? -7.368 3.104 17.430 1.00 81.69 87 ARG A C 1
ATOM 642 O O . ARG A 1 87 ? -7.868 2.845 18.514 1.00 81.69 87 ARG A O 1
ATOM 649 N N . ALA A 1 88 ? -6.653 2.257 16.711 1.00 81.50 88 ALA A N 1
ATOM 650 C CA . ALA A 1 88 ? -6.244 0.931 17.166 1.00 81.50 88 ALA A CA 1
ATOM 651 C C . ALA A 1 88 ? -4.718 0.893 17.269 1.00 81.50 88 ALA A C 1
ATOM 653 O O . ALA A 1 88 ? -4.047 1.494 16.430 1.00 81.50 88 ALA A O 1
ATOM 654 N N . TRP A 1 89 ? -4.213 0.274 18.325 1.00 85.81 89 TRP A N 1
ATOM 655 C CA . TRP A 1 89 ? -2.815 -0.097 18.492 1.00 85.81 89 TRP A CA 1
ATOM 656 C C . TRP A 1 89 ? -2.816 -1.586 18.787 1.00 85.81 89 TRP A C 1
ATOM 658 O O . TRP A 1 89 ? -3.554 -1.994 19.686 1.00 85.81 89 TRP A O 1
ATOM 668 N N . VAL A 1 90 ? -2.056 -2.331 18.006 1.00 84.62 90 VAL A N 1
ATOM 669 C CA . VAL A 1 90 ? -1.940 -3.780 18.082 1.00 84.62 90 VAL A CA 1
ATOM 670 C C . VAL A 1 90 ? -0.454 -4.112 18.074 1.00 84.62 90 VAL A C 1
ATOM 672 O O . VAL A 1 90 ? 0.298 -3.450 17.352 1.00 84.62 90 VAL A O 1
ATOM 675 N N . MET A 1 91 ? -0.070 -5.020 18.957 1.00 83.38 91 MET A N 1
ATOM 676 C CA . MET A 1 91 ? 1.267 -5.564 19.148 1.00 83.38 91 MET A CA 1
ATOM 677 C C . MET A 1 91 ? 1.071 -7.052 19.407 1.00 83.38 91 MET A C 1
ATOM 679 O O . MET A 1 91 ? 0.207 -7.387 20.221 1.00 83.38 91 MET A O 1
ATOM 683 N N . GLU A 1 92 ? 1.804 -7.871 18.683 1.00 77.69 92 GLU A N 1
ATOM 684 C CA . GLU A 1 92 ? 1.748 -9.328 18.701 1.00 77.69 92 GLU A CA 1
ATOM 685 C C . GLU A 1 92 ? 3.204 -9.804 18.584 1.00 77.69 92 GLU A C 1
ATOM 687 O O . GLU A 1 92 ? 3.988 -9.132 17.903 1.00 77.69 92 GLU A O 1
ATOM 692 N N . GLU A 1 93 ? 3.585 -10.797 19.385 1.00 78.81 93 GLU A N 1
ATOM 693 C CA . GLU A 1 93 ? 4.979 -11.244 19.559 1.00 78.81 93 GLU A CA 1
ATOM 694 C C . GLU A 1 93 ? 5.221 -12.666 19.003 1.00 78.81 93 GLU A C 1
ATOM 696 O O . GLU A 1 93 ? 6.320 -13.175 19.181 1.00 78.81 93 GLU A O 1
ATOM 701 N N . ASP A 1 94 ? 4.226 -13.309 18.384 1.00 77.00 94 ASP A N 1
ATOM 702 C CA . ASP A 1 94 ? 4.217 -14.709 17.934 1.00 77.00 94 ASP A CA 1
ATOM 703 C C . ASP A 1 94 ? 3.495 -14.849 16.557 1.00 77.00 94 ASP A C 1
ATOM 705 O O . ASP A 1 94 ? 3.418 -13.901 15.782 1.00 77.00 94 ASP A O 1
ATOM 709 N N . GLU A 1 95 ? 3.019 -16.047 16.178 1.00 74.81 95 GLU A N 1
ATOM 710 C CA . GLU A 1 95 ? 2.411 -16.278 14.851 1.00 74.81 95 GLU A CA 1
ATOM 711 C C . GLU A 1 95 ? 0.900 -15.930 14.747 1.00 74.81 95 GLU A C 1
ATOM 713 O O . GLU A 1 95 ? 0.039 -16.612 15.319 1.00 74.81 95 GLU A O 1
ATOM 718 N N . GLY A 1 96 ? 0.540 -15.061 13.789 1.00 69.81 96 GLY A N 1
ATOM 719 C CA . GLY A 1 96 ? -0.799 -15.040 13.174 1.00 69.81 96 GLY A CA 1
ATOM 720 C C . GLY A 1 96 ? -1.715 -13.864 13.531 1.00 69.81 96 GLY A C 1
ATOM 721 O O . GLY A 1 96 ? -2.840 -14.049 14.017 1.00 69.81 96 GLY A O 1
ATOM 722 N N . LEU A 1 97 ? -1.302 -12.654 13.155 1.00 77.81 97 LEU A N 1
ATOM 723 C CA . LEU A 1 97 ? -2.055 -11.417 13.360 1.00 77.81 97 LEU A CA 1
ATOM 724 C C . LEU A 1 97 ? -2.966 -11.012 12.177 1.00 77.81 97 LEU A C 1
ATOM 726 O O . LEU A 1 97 ? -2.498 -10.625 11.109 1.00 77.81 97 LEU A O 1
ATOM 730 N N . GLU A 1 98 ? -4.285 -10.924 12.395 1.00 82.00 98 GLU A N 1
ATOM 731 C CA . GLU A 1 98 ? -5.250 -10.300 11.471 1.00 82.00 98 GLU A CA 1
ATOM 732 C C . GLU A 1 98 ? -5.783 -8.953 12.010 1.00 82.00 98 GLU A C 1
ATOM 734 O O . GLU A 1 98 ? -6.478 -8.868 13.026 1.00 82.00 98 GLU A O 1
ATOM 739 N N . VAL A 1 99 ? -5.544 -7.852 11.282 1.00 79.12 99 VAL A N 1
ATOM 740 C CA . VAL A 1 99 ? -6.073 -6.518 11.629 1.00 79.12 99 VAL A CA 1
ATOM 741 C C . VAL A 1 99 ? -6.965 -5.951 10.531 1.00 79.12 99 VAL A C 1
ATOM 743 O O . VAL A 1 99 ? -6.505 -5.479 9.487 1.00 79.12 99 VAL A O 1
ATOM 746 N N . VAL A 1 100 ? -8.261 -5.822 10.825 1.00 81.75 100 VAL A N 1
ATOM 747 C CA . VAL A 1 100 ? -9.252 -5.256 9.901 1.00 81.75 100 VAL A CA 1
ATOM 748 C C . VAL A 1 100 ? -9.739 -3.878 10.359 1.00 81.75 100 VAL A C 1
ATOM 750 O O . VAL A 1 100 ? -10.510 -3.716 11.304 1.00 81.75 100 VAL A O 1
ATOM 753 N N . GLY A 1 101 ? -9.360 -2.826 9.631 1.00 78.81 101 GLY A N 1
ATOM 754 C CA . GLY A 1 101 ? -9.694 -1.436 9.954 1.00 78.81 101 GLY A CA 1
ATOM 755 C C . GLY A 1 101 ? -10.698 -0.777 9.002 1.00 78.81 101 GLY A C 1
ATOM 756 O O . GLY A 1 101 ? -10.379 -0.466 7.857 1.00 78.81 101 GLY A O 1
ATOM 757 N N . TYR A 1 102 ? -11.878 -0.394 9.490 1.00 78.62 102 TYR A N 1
ATOM 758 C CA . TYR A 1 102 ? -12.882 0.394 8.762 1.00 78.62 102 TYR A CA 1
ATOM 759 C C . TYR A 1 102 ? -12.862 1.872 9.168 1.00 78.62 102 TYR A C 1
ATOM 761 O O . TYR A 1 102 ? -13.653 2.342 9.995 1.00 78.62 102 TYR A O 1
ATOM 769 N N . GLY A 1 103 ? -11.997 2.666 8.537 1.00 64.31 103 GLY A N 1
ATOM 770 C CA . GLY A 1 103 ? -11.831 4.074 8.888 1.00 64.31 103 GLY A CA 1
ATOM 771 C C . GLY A 1 103 ? -11.032 4.268 10.179 1.00 64.31 103 GLY A C 1
ATOM 772 O O . GLY A 1 103 ? -11.007 3.432 11.068 1.00 64.31 103 GLY A O 1
ATOM 773 N N . GLY A 1 104 ? -10.401 5.435 10.337 1.00 76.00 104 GLY A N 1
ATOM 774 C CA . GLY A 1 104 ? -9.639 5.752 11.553 1.00 76.00 104 GLY A CA 1
ATOM 775 C C . GLY A 1 104 ? -8.128 5.662 11.364 1.00 76.00 104 GLY A C 1
ATOM 776 O O . GLY A 1 104 ? -7.617 6.118 10.336 1.00 76.00 104 GLY A O 1
ATOM 777 N N . ARG A 1 105 ? -7.420 5.228 12.409 1.00 79.12 105 ARG A N 1
ATOM 778 C CA . ARG A 1 105 ? -5.960 5.086 12.449 1.00 79.12 105 ARG A CA 1
ATOM 779 C C . ARG A 1 105 ? -5.587 3.768 13.123 1.00 79.12 105 ARG A C 1
ATOM 781 O O . ARG A 1 105 ? -5.998 3.600 14.265 1.00 79.12 105 ARG A O 1
ATOM 788 N N . ALA A 1 106 ? -4.815 2.923 12.463 1.00 76.81 106 ALA A N 1
ATOM 789 C CA . ALA A 1 106 ? -4.271 1.696 13.033 1.00 76.81 106 ALA A CA 1
ATOM 790 C C . ALA A 1 106 ? -2.745 1.801 13.110 1.00 76.81 106 ALA A C 1
ATOM 792 O O . ALA A 1 106 ? -2.134 2.342 12.187 1.00 76.81 106 ALA A O 1
ATOM 793 N N . TRP A 1 107 ? -2.181 1.353 14.223 1.00 83.69 107 TRP A N 1
ATOM 794 C CA . TRP A 1 107 ? -0.763 1.060 14.395 1.00 83.69 107 TRP A CA 1
ATOM 795 C C . TRP A 1 107 ? -0.673 -0.427 14.701 1.00 83.69 107 TRP A C 1
ATOM 797 O O . TRP A 1 107 ? -1.353 -0.863 15.627 1.00 83.69 107 TRP A O 1
ATOM 807 N N . VAL A 1 108 ? 0.089 -1.148 13.894 1.00 80.88 108 VAL A N 1
ATOM 808 C CA . VAL A 1 108 ? 0.297 -2.589 13.993 1.00 80.88 108 VAL A CA 1
ATOM 809 C C . VAL A 1 108 ? 1.802 -2.825 14.035 1.00 80.88 108 VAL A C 1
ATOM 811 O O . VAL A 1 108 ? 2.530 -2.153 13.297 1.00 80.88 108 VAL A O 1
ATOM 814 N N . MET A 1 109 ? 2.221 -3.668 14.965 1.00 80.06 109 MET A N 1
ATOM 815 C CA . MET A 1 109 ? 3.580 -4.145 15.180 1.00 80.06 109 MET A CA 1
ATOM 816 C C . MET A 1 109 ? 3.464 -5.644 15.420 1.00 80.06 109 MET A C 1
ATOM 818 O O . MET A 1 109 ? 2.552 -6.041 16.143 1.00 80.06 109 MET A O 1
ATOM 822 N N . GLU A 1 110 ? 4.316 -6.409 14.771 1.00 72.44 110 GLU A N 1
ATOM 823 C CA . GLU A 1 110 ? 4.325 -7.867 14.763 1.00 72.44 110 GLU A CA 1
ATOM 824 C C . GLU A 1 110 ? 5.808 -8.269 14.735 1.00 72.44 110 GLU A C 1
ATOM 826 O O . GLU A 1 110 ? 6.587 -7.571 14.077 1.00 72.44 110 GLU A O 1
ATOM 831 N N . GLU A 1 111 ? 6.214 -9.221 15.571 1.00 75.06 111 GLU A N 1
ATOM 832 C CA . GLU A 1 111 ? 7.630 -9.588 15.761 1.00 75.06 111 GLU A CA 1
ATOM 833 C C . GLU A 1 111 ? 7.993 -10.948 15.133 1.00 75.06 111 GLU A C 1
ATOM 835 O O . GLU A 1 111 ? 9.175 -11.256 15.113 1.00 75.06 111 GLU A O 1
ATOM 840 N N . ASP A 1 112 ? 7.036 -11.726 14.618 1.00 74.62 112 ASP A N 1
ATOM 841 C CA . ASP A 1 112 ? 7.198 -13.093 14.097 1.00 74.62 112 ASP A CA 1
ATOM 842 C C . ASP A 1 112 ? 6.524 -13.235 12.695 1.00 74.62 112 ASP A C 1
ATOM 844 O O . ASP A 1 112 ? 6.645 -12.339 11.854 1.00 74.62 112 ASP A O 1
ATOM 848 N N . GLU A 1 113 ? 5.880 -14.373 12.373 1.00 69.88 113 GLU A N 1
ATOM 849 C CA . GLU A 1 113 ? 5.298 -14.640 11.049 1.00 69.88 113 GLU A CA 1
ATOM 850 C C . GLU A 1 113 ? 3.765 -14.439 10.967 1.00 69.88 113 GLU A C 1
ATOM 852 O O . GLU A 1 113 ? 2.978 -14.854 11.823 1.00 69.88 113 GLU A O 1
ATOM 857 N N . GLY A 1 114 ? 3.290 -13.982 9.799 1.00 68.31 114 GLY A N 1
ATOM 858 C CA . GLY A 1 114 ? 1.890 -14.173 9.381 1.00 68.31 114 GLY A CA 1
ATOM 859 C C . GLY A 1 114 ? 0.945 -12.979 9.556 1.00 68.31 114 GLY A C 1
ATOM 860 O O . GLY A 1 114 ? -0.253 -13.164 9.795 1.00 68.31 114 GLY A O 1
ATOM 861 N N . LEU A 1 115 ? 1.441 -11.754 9.371 1.00 73.06 115 LEU A N 1
ATOM 862 C CA . LEU A 1 115 ? 0.637 -10.533 9.460 1.00 73.06 115 LEU A CA 1
ATOM 863 C C . LEU A 1 115 ? -0.292 -10.279 8.248 1.00 73.06 115 LEU A C 1
ATOM 865 O O . LEU A 1 115 ? 0.155 -9.952 7.146 1.00 73.06 115 LEU A O 1
ATOM 869 N N . GLU A 1 116 ? -1.612 -10.247 8.473 1.00 77.06 116 GLU A N 1
ATOM 870 C CA . GLU A 1 116 ? -2.611 -9.732 7.522 1.00 77.06 116 GLU A CA 1
ATOM 871 C C . GLU A 1 116 ? -3.216 -8.391 7.991 1.00 77.06 116 GLU A C 1
ATOM 873 O O . GLU A 1 116 ? -3.915 -8.293 9.003 1.00 77.06 116 GLU A O 1
ATOM 878 N N . VAL A 1 117 ? -3.037 -7.317 7.205 1.00 74.62 117 VAL A N 1
ATOM 879 C CA . VAL A 1 117 ? -3.658 -6.006 7.497 1.00 74.62 117 VAL A CA 1
ATOM 880 C C . VAL A 1 117 ? -4.602 -5.561 6.388 1.00 74.62 117 VAL A C 1
ATOM 882 O O . VAL A 1 117 ? -4.189 -5.125 5.306 1.00 74.62 117 VAL A O 1
ATOM 885 N N . VAL A 1 118 ? -5.897 -5.505 6.710 1.00 78.56 118 VAL A N 1
ATOM 886 C CA . VAL A 1 118 ? -6.948 -5.074 5.782 1.00 78.56 118 VAL A CA 1
ATOM 887 C C . VAL A 1 118 ? -7.531 -3.713 6.164 1.00 78.56 118 VAL A C 1
ATOM 889 O O . VAL A 1 118 ? -8.185 -3.524 7.189 1.00 78.56 118 VAL A O 1
ATOM 892 N N . GLY A 1 119 ? -7.364 -2.713 5.292 1.00 75.06 119 GLY A N 1
ATOM 893 C CA . GLY A 1 119 ? -7.752 -1.324 5.572 1.00 75.06 119 GLY A CA 1
ATOM 894 C C . GLY A 1 119 ? -8.811 -0.734 4.635 1.00 75.06 119 GLY A C 1
ATOM 895 O O . GLY A 1 119 ? -8.533 -0.417 3.481 1.00 75.06 119 GLY A O 1
ATOM 896 N N . TYR A 1 120 ? -10.003 -0.413 5.143 1.00 74.31 120 TYR A N 1
ATOM 897 C CA . TYR A 1 120 ? -11.080 0.272 4.412 1.00 74.31 120 TYR A CA 1
ATOM 898 C C . TYR A 1 120 ? -11.177 1.757 4.770 1.00 74.31 120 TYR A C 1
ATOM 900 O O . TYR A 1 120 ? -12.032 2.207 5.540 1.00 74.31 120 TYR A O 1
ATOM 908 N N . GLY A 1 121 ? -10.323 2.567 4.144 1.00 65.00 121 GLY A N 1
ATOM 909 C CA . GLY A 1 121 ? -10.249 4.001 4.421 1.00 65.00 121 GLY A CA 1
ATOM 910 C C . GLY A 1 121 ? -9.612 4.297 5.786 1.00 65.00 121 GLY A C 1
ATOM 911 O O . GLY A 1 121 ? -9.719 3.532 6.729 1.00 65.00 121 GLY A O 1
ATOM 912 N N . GLY A 1 122 ? -8.930 5.437 5.924 1.00 72.75 122 GLY A N 1
ATOM 913 C CA . GLY A 1 122 ? -8.211 5.769 7.166 1.00 72.75 122 GLY A CA 1
ATOM 914 C C . GLY A 1 122 ? -6.700 5.832 6.984 1.00 72.75 122 GLY A C 1
ATOM 915 O O . GLY A 1 122 ? -6.228 6.242 5.923 1.00 72.75 122 GLY A O 1
ATOM 916 N N . ARG A 1 123 ? -5.938 5.568 8.044 1.00 75.12 123 ARG A N 1
ATOM 917 C CA . ARG A 1 123 ? -4.474 5.518 7.992 1.00 75.12 123 ARG A CA 1
ATOM 918 C C . ARG A 1 123 ? -3.973 4.285 8.721 1.00 75.12 123 ARG A C 1
ATOM 920 O O . ARG A 1 123 ? -4.464 4.043 9.816 1.00 75.12 123 ARG A O 1
ATOM 927 N N . ALA A 1 124 ? -3.004 3.598 8.149 1.00 72.56 124 ALA A N 1
ATOM 928 C CA . ALA A 1 124 ? -2.344 2.470 8.783 1.00 72.56 124 ALA A CA 1
ATOM 929 C C . ALA A 1 124 ? -0.838 2.741 8.847 1.00 72.56 124 ALA A C 1
ATOM 931 O O . ALA A 1 124 ? -0.283 3.379 7.942 1.00 72.56 124 ALA A O 1
ATOM 932 N N . TRP A 1 125 ? -0.247 2.329 9.959 1.00 79.75 125 TRP A N 1
ATOM 933 C CA . TRP A 1 125 ? 1.185 2.194 10.174 1.00 79.75 125 TRP A CA 1
ATOM 934 C C . TRP A 1 125 ? 1.409 0.738 10.549 1.00 79.75 125 TRP A C 1
ATOM 936 O O . TRP A 1 125 ? 0.762 0.286 11.491 1.00 79.75 125 TRP A O 1
ATOM 946 N N . VAL A 1 126 ? 2.243 0.055 9.778 1.00 78.00 126 VAL A N 1
ATOM 947 C CA . VAL A 1 126 ? 2.588 -1.355 9.957 1.00 78.00 126 VAL A CA 1
ATOM 948 C C . VAL A 1 126 ? 4.110 -1.439 10.028 1.00 78.00 126 VAL A C 1
ATOM 950 O O . VAL A 1 126 ? 4.785 -0.722 9.281 1.00 78.00 126 VAL A O 1
ATOM 953 N N . MET A 1 127 ? 4.606 -2.209 10.981 1.00 76.31 127 MET A N 1
ATOM 954 C CA . MET A 1 127 ? 6.007 -2.555 11.195 1.00 76.31 127 MET A CA 1
ATOM 955 C C . MET A 1 127 ? 6.015 -4.041 11.525 1.00 76.31 127 MET A C 1
ATOM 957 O O . MET A 1 127 ? 5.138 -4.468 12.272 1.00 76.31 127 MET A O 1
ATOM 961 N N . GLU A 1 128 ? 6.930 -4.770 10.923 1.00 69.25 128 GLU A N 1
ATOM 962 C CA . GLU A 1 128 ? 7.114 -6.209 11.085 1.00 69.25 128 GLU A CA 1
ATOM 963 C C . GLU A 1 128 ? 8.629 -6.462 11.081 1.00 69.25 128 GLU A C 1
ATOM 965 O O . GLU A 1 128 ? 9.365 -5.655 10.490 1.00 69.25 128 GLU A O 1
ATOM 970 N N . GLU A 1 129 ? 9.064 -7.429 11.890 1.00 66.44 129 GLU A N 1
ATOM 971 C CA . GLU A 1 129 ? 10.475 -7.813 12.040 1.00 66.44 129 GLU A CA 1
ATOM 972 C C . GLU A 1 129 ? 10.807 -9.129 11.290 1.00 66.44 129 GLU A C 1
ATOM 974 O O . GLU A 1 129 ? 11.982 -9.321 10.988 1.00 66.44 129 GLU A O 1
ATOM 979 N N . ASP A 1 130 ? 9.816 -9.967 10.927 1.00 65.25 130 ASP A N 1
ATOM 980 C CA . ASP A 1 130 ? 9.988 -11.334 10.380 1.00 65.25 130 ASP A CA 1
ATOM 981 C C . ASP A 1 130 ? 9.012 -11.697 9.203 1.00 65.25 130 ASP A C 1
ATOM 983 O O . ASP A 1 130 ? 8.182 -10.904 8.749 1.00 65.25 130 ASP A O 1
ATOM 987 N N . GLU A 1 131 ? 9.130 -12.912 8.634 1.00 62.44 131 GLU A N 1
ATOM 988 C CA . GLU A 1 131 ? 8.550 -13.286 7.325 1.00 62.44 131 GLU A CA 1
ATOM 989 C C . GLU A 1 131 ? 6.992 -13.289 7.225 1.00 62.44 131 GLU A C 1
ATOM 991 O O . GLU A 1 131 ? 6.248 -13.688 8.117 1.00 62.44 131 GLU A O 1
ATOM 996 N N . GLY A 1 132 ? 6.454 -13.023 6.020 1.00 57.38 132 GLY A N 1
ATOM 997 C CA . GLY A 1 132 ? 5.118 -13.525 5.629 1.00 57.38 132 GLY A CA 1
ATOM 998 C C . GLY A 1 132 ? 3.928 -12.561 5.739 1.00 57.38 132 GLY A C 1
ATOM 999 O O . GLY A 1 132 ? 2.823 -12.972 6.099 1.00 57.38 132 GLY A O 1
ATOM 1000 N N . LEU A 1 133 ? 4.106 -11.295 5.353 1.00 63.47 133 LEU A N 1
ATOM 1001 C CA . LEU A 1 133 ? 3.078 -10.260 5.499 1.00 63.47 133 LEU A CA 1
ATOM 1002 C C . LEU A 1 133 ? 2.281 -9.942 4.213 1.00 63.47 133 LEU A C 1
ATOM 1004 O O . LEU A 1 133 ? 2.833 -9.639 3.147 1.00 63.47 133 LEU A O 1
ATOM 1008 N N . GLU A 1 134 ? 0.953 -9.830 4.363 1.00 62.62 134 GLU A N 1
ATOM 1009 C CA . GLU A 1 134 ? 0.015 -9.359 3.333 1.00 62.62 134 GLU A CA 1
ATOM 1010 C C . GLU A 1 134 ? -0.746 -8.079 3.767 1.00 62.62 134 GLU A C 1
ATOM 1012 O O . GLU A 1 134 ? -1.550 -8.066 4.704 1.00 62.62 134 GLU A O 1
ATOM 1017 N N . VAL A 1 135 ? -0.556 -6.952 3.054 1.00 64.50 135 VAL A N 1
ATOM 1018 C CA . VAL A 1 135 ? -1.330 -5.711 3.304 1.00 64.50 135 VAL A CA 1
ATOM 1019 C C . VAL A 1 135 ? -2.267 -5.390 2.144 1.00 64.50 135 VAL A C 1
ATOM 1021 O O . VAL A 1 135 ? -1.853 -4.967 1.057 1.00 64.50 135 VAL A O 1
ATOM 1024 N N . VAL A 1 136 ? -3.574 -5.415 2.428 1.00 67.75 136 VAL A N 1
ATOM 1025 C CA . VAL A 1 136 ? -4.625 -5.076 1.461 1.00 67.75 136 VAL A CA 1
ATOM 1026 C C . VAL A 1 136 ? -5.403 -3.831 1.888 1.00 67.75 136 VAL A C 1
ATOM 1028 O O . VAL A 1 136 ? -6.193 -3.803 2.830 1.00 67.75 136 VAL A O 1
ATOM 1031 N N . GLY A 1 137 ? -5.245 -2.744 1.131 1.00 63.78 137 GLY A N 1
ATOM 1032 C CA . GLY A 1 137 ? -5.861 -1.456 1.449 1.00 63.78 137 GLY A CA 1
ATOM 1033 C C . GLY A 1 137 ? -6.855 -0.954 0.404 1.00 63.78 137 GLY A C 1
ATOM 1034 O O . GLY A 1 137 ? -6.474 -0.598 -0.712 1.00 63.78 137 GLY A O 1
ATOM 1035 N N . TRP A 1 138 ? -8.124 -0.764 0.784 1.00 58.84 138 TRP A N 1
ATOM 1036 C CA . TRP A 1 138 ? -9.116 -0.032 -0.012 1.00 58.84 138 TRP A CA 1
ATOM 1037 C C . TRP A 1 138 ? -9.280 1.418 0.461 1.00 58.84 138 TRP A C 1
ATOM 1039 O O . TRP A 1 138 ? -10.213 1.805 1.177 1.00 58.84 138 TRP A O 1
ATOM 1049 N N . TRP A 1 139 ? -8.375 2.288 0.023 1.00 55.88 139 TRP A N 1
ATOM 1050 C CA . TRP A 1 139 ? -8.354 3.692 0.412 1.00 55.88 139 TRP A CA 1
ATOM 1051 C C . TRP A 1 139 ? -9.185 4.555 -0.543 1.00 55.88 139 TRP A C 1
ATOM 1053 O O . TRP A 1 139 ? -8.814 4.828 -1.684 1.00 55.88 139 TRP A O 1
ATOM 1063 N N . THR A 1 140 ? -10.283 5.149 -0.068 1.00 35.47 140 THR A N 1
ATOM 1064 C CA . THR A 1 140 ? -11.008 6.146 -0.874 1.00 35.47 140 THR A CA 1
ATOM 1065 C C . THR A 1 140 ? -10.178 7.425 -1.049 1.00 35.47 140 THR A C 1
ATOM 1067 O O . THR A 1 140 ? -10.295 8.390 -0.294 1.00 35.47 140 THR A O 1
ATOM 1070 N N . GLY A 1 141 ? -9.322 7.463 -2.065 1.00 34.97 141 GLY A N 1
ATOM 1071 C CA . GLY A 1 141 ? -8.760 8.681 -2.621 1.00 34.97 141 GLY A CA 1
ATOM 1072 C C . GLY A 1 141 ? -9.596 9.095 -3.821 1.00 34.97 141 GLY A C 1
ATOM 1073 O O . GLY A 1 141 ? -9.507 8.466 -4.868 1.00 34.97 141 GLY A O 1
ATOM 1074 N N . ALA A 1 142 ? -10.391 10.162 -3.697 1.00 25.98 142 ALA A N 1
ATOM 1075 C CA . ALA A 1 142 ? -11.084 10.752 -4.839 1.00 25.98 142 ALA A CA 1
ATOM 1076 C C . ALA A 1 142 ? -10.095 10.977 -5.999 1.00 25.98 142 ALA A C 1
ATOM 1078 O O . ALA A 1 142 ? -9.185 11.811 -5.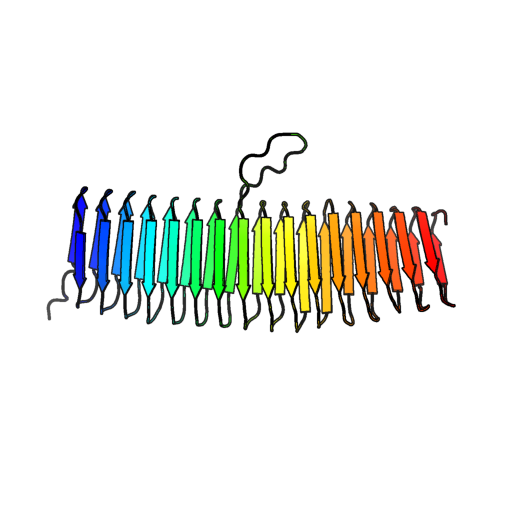907 1.00 25.98 142 ALA A O 1
ATOM 1079 N N . VAL A 1 143 ? -10.273 10.237 -7.098 1.00 25.14 143 VAL A N 1
ATOM 1080 C CA . VAL A 1 143 ? -9.520 10.415 -8.344 1.00 25.14 143 VAL A CA 1
ATOM 1081 C C . VAL A 1 143 ? -10.081 11.644 -9.060 1.00 25.14 143 VAL A C 1
ATOM 1083 O O . VAL A 1 143 ? -10.745 11.550 -10.085 1.00 25.14 143 VAL A O 1
ATOM 1086 N N . ASP A 1 144 ? -9.888 12.831 -8.486 1.00 31.06 144 ASP A N 1
ATOM 1087 C CA . ASP A 1 144 ? -10.533 14.023 -9.023 1.00 31.06 144 ASP A CA 1
ATOM 1088 C C . ASP A 1 144 ? -9.735 14.592 -10.205 1.00 31.06 144 ASP A C 1
ATOM 1090 O O . ASP A 1 144 ? -8.673 15.218 -10.065 1.00 31.06 144 ASP A O 1
ATOM 1094 N N . GLY A 1 145 ? -10.273 14.380 -11.404 1.00 29.64 145 GLY A N 1
ATOM 1095 C CA . GLY A 1 145 ? -10.147 15.340 -12.486 1.00 29.64 145 GLY A CA 1
ATOM 1096 C C . GLY A 1 145 ? -10.903 16.624 -12.138 1.00 29.64 145 GLY A C 1
ATOM 1097 O O . GLY A 1 145 ? -11.952 16.874 -12.710 1.00 29.64 145 GLY A O 1
ATOM 1098 N N . GLY A 1 146 ? -10.327 17.458 -11.265 1.00 28.06 146 GLY A N 1
ATOM 1099 C CA . GLY A 1 146 ? -10.827 18.812 -11.003 1.00 28.06 146 GLY A CA 1
ATOM 1100 C C . GLY A 1 146 ? -11.475 19.077 -9.637 1.00 28.06 146 GLY A C 1
ATOM 1101 O O . GLY A 1 146 ? -12.651 19.390 -9.554 1.00 28.06 146 GLY A O 1
ATOM 1102 N N . GLY A 1 147 ? -10.642 19.237 -8.604 1.00 32.09 147 GLY A N 1
ATOM 1103 C CA . GLY A 1 147 ? -10.848 20.286 -7.599 1.00 32.09 147 GLY A CA 1
ATOM 1104 C C . GLY A 1 147 ? -11.820 20.019 -6.442 1.00 32.09 147 GLY A C 1
ATOM 1105 O O . GLY A 1 147 ? -12.847 20.676 -6.348 1.00 32.09 147 GLY A O 1
ATOM 1106 N N . ARG A 1 148 ? -11.369 19.280 -5.423 1.00 24.86 148 ARG A N 1
ATOM 1107 C CA . ARG A 1 148 ? -11.261 19.689 -3.996 1.00 24.86 148 ARG A CA 1
ATOM 1108 C C . ARG A 1 148 ? -10.651 18.525 -3.207 1.00 24.86 148 ARG A C 1
ATOM 1110 O O . ARG A 1 148 ? -11.062 17.387 -3.368 1.00 24.86 148 ARG A O 1
ATOM 1117 N N . ARG A 1 149 ? -9.644 18.793 -2.361 1.00 38.50 149 ARG A N 1
ATOM 1118 C CA . ARG A 1 149 ? -9.032 17.765 -1.497 1.00 38.50 149 ARG A CA 1
ATOM 1119 C C . ARG A 1 149 ? -9.975 17.451 -0.333 1.00 38.50 149 ARG A C 1
ATOM 1121 O O . ARG A 1 149 ? -10.230 18.335 0.480 1.00 38.50 149 ARG A O 1
ATOM 1128 N N . VAL A 1 150 ? -10.415 16.202 -0.236 1.00 31.47 150 VAL A N 1
ATOM 1129 C CA . VAL A 1 150 ? -11.003 15.586 0.964 1.00 31.47 150 VAL A CA 1
ATOM 1130 C C . VAL A 1 150 ? -10.208 14.296 1.212 1.00 31.47 150 VAL A C 1
ATOM 1132 O O . VAL A 1 150 ? -9.754 13.682 0.249 1.00 31.47 150 VAL A O 1
ATOM 1135 N N . GLY A 1 151 ? -9.889 14.005 2.478 1.00 37.06 151 GLY A N 1
ATOM 1136 C CA . GLY A 1 151 ? -8.789 13.125 2.899 1.00 37.06 151 GLY A CA 1
ATOM 1137 C C . GLY A 1 151 ? -8.767 11.754 2.221 1.00 37.06 151 GLY A C 1
ATOM 1138 O O . GLY A 1 151 ? -9.718 10.999 2.348 1.00 37.06 151 GLY A O 1
ATOM 1139 N N . GLY A 1 152 ? -7.669 11.457 1.520 1.00 46.06 152 GLY A N 1
ATOM 1140 C CA . GLY A 1 152 ? -7.354 10.107 1.055 1.00 46.06 152 GLY A CA 1
ATOM 1141 C C . GLY A 1 152 ? -6.604 9.341 2.140 1.00 46.06 152 GLY A C 1
ATOM 1142 O O . GLY A 1 152 ? -5.904 9.968 2.946 1.00 46.06 152 GLY A O 1
ATOM 1143 N N . GLY A 1 153 ? -6.773 8.020 2.158 1.00 58.16 153 GLY A N 1
ATOM 1144 C CA . GLY A 1 153 ? -6.053 7.153 3.084 1.00 58.16 153 GLY A CA 1
ATOM 1145 C C . GLY A 1 153 ? -4.538 7.210 2.889 1.00 58.16 153 GLY A C 1
ATOM 1146 O O . GLY A 1 153 ? -4.068 7.634 1.826 1.00 58.16 153 GLY A O 1
ATOM 1147 N N . GLN A 1 154 ? -3.801 6.909 3.957 1.00 68.00 154 GLN A N 1
ATOM 1148 C CA . GLN A 1 154 ? -2.335 6.870 3.973 1.00 68.00 154 GLN A CA 1
ATO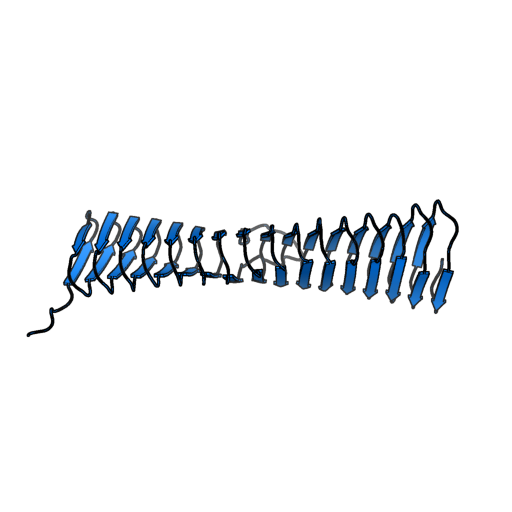M 1149 C C . GLN A 1 154 ? -1.881 5.579 4.643 1.00 68.00 154 GLN A C 1
ATOM 1151 O O . GLN A 1 154 ? -2.241 5.376 5.798 1.00 68.00 154 GLN A O 1
ATOM 1156 N N . LEU A 1 155 ? -1.088 4.792 3.933 1.00 68.69 155 LEU A N 1
ATOM 1157 C CA . LEU A 1 155 ? -0.360 3.645 4.459 1.00 68.69 155 LEU A CA 1
ATOM 1158 C C . LEU A 1 155 ? 1.121 4.022 4.596 1.00 68.69 155 LEU A C 1
ATOM 1160 O O . LEU A 1 155 ? 1.644 4.734 3.728 1.00 68.69 155 LEU A O 1
ATOM 1164 N N . TRP A 1 156 ? 1.729 3.593 5.695 1.00 72.25 156 TRP A N 1
ATOM 1165 C CA . TRP A 1 156 ? 3.170 3.597 5.936 1.00 72.25 156 TRP A CA 1
ATOM 1166 C C . TRP A 1 156 ? 3.553 2.193 6.396 1.00 72.25 156 TRP A C 1
ATOM 1168 O O . TRP A 1 156 ? 2.908 1.701 7.324 1.00 72.25 156 TRP A O 1
ATOM 1178 N N . ARG A 1 157 ? 4.553 1.599 5.750 1.00 67.94 157 ARG A N 1
ATOM 1179 C CA . ARG A 1 157 ? 5.121 0.295 6.089 1.00 67.94 157 ARG A CA 1
ATOM 1180 C C . ARG A 1 157 ? 6.649 0.372 6.090 1.00 67.94 157 ARG A C 1
ATOM 1182 O O . ARG A 1 157 ? 7.192 1.132 5.285 1.00 67.94 157 ARG A O 1
ATOM 1189 N N . THR A 1 158 ? 7.250 -0.391 6.992 1.00 69.12 158 THR A N 1
ATOM 1190 C CA . THR A 1 158 ? 8.654 -0.815 7.017 1.00 69.12 158 THR A CA 1
ATOM 1191 C C . THR A 1 158 ? 8.649 -2.312 7.359 1.00 69.12 158 THR A C 1
ATOM 1193 O O . THR A 1 158 ? 7.768 -2.698 8.132 1.00 69.12 158 THR A O 1
ATOM 1196 N N . GLY A 1 159 ? 9.518 -3.105 6.745 1.00 65.88 159 GLY A N 1
ATOM 1197 C CA . GLY A 1 159 ? 9.807 -4.503 7.098 1.00 65.88 159 GLY A CA 1
ATOM 1198 C C . GLY A 1 159 ? 11.322 -4.695 7.058 1.00 65.88 159 GLY A C 1
ATOM 1199 O O . GLY A 1 159 ? 11.974 -3.920 6.348 1.00 65.88 159 GLY A O 1
ATOM 1200 N N . GLU A 1 160 ? 11.836 -5.611 7.874 1.00 57.41 160 GLU A N 1
ATOM 1201 C CA . GLU A 1 160 ? 13.271 -5.917 7.966 1.00 57.41 160 GLU A CA 1
ATOM 1202 C C . GLU A 1 160 ? 13.585 -7.290 7.346 1.00 57.41 160 GLU A C 1
ATOM 1204 O O . GLU A 1 160 ? 14.515 -7.344 6.566 1.00 57.41 160 GLU A O 1
ATOM 1209 N N . GLU A 1 161 ? 12.801 -8.359 7.557 1.00 54.00 161 GLU A N 1
ATOM 1210 C CA . GLU A 1 161 ? 13.082 -9.679 6.954 1.00 54.00 161 GLU A CA 1
ATOM 1211 C C . GLU A 1 161 ? 11.805 -10.298 6.326 1.00 54.00 161 GLU A C 1
ATOM 1213 O O . GLU A 1 161 ? 10.856 -10.621 7.027 1.00 54.00 161 GLU A O 1
ATOM 1218 N N . GLY A 1 162 ? 11.747 -10.483 4.993 1.00 55.22 162 GLY A N 1
ATOM 1219 C CA . GLY A 1 162 ? 10.685 -11.278 4.342 1.00 55.22 162 GLY A CA 1
ATOM 1220 C C . GLY A 1 162 ? 10.062 -10.710 3.056 1.00 55.22 162 GLY A C 1
ATOM 1221 O O . GLY A 1 162 ? 9.925 -9.509 2.860 1.00 55.22 162 GLY A O 1
ATOM 1222 N N . GLY A 1 163 ? 9.595 -11.578 2.156 1.00 56.41 163 GLY A N 1
ATOM 1223 C CA . GLY A 1 163 ? 8.913 -11.164 0.923 1.00 56.41 163 GLY A CA 1
ATOM 1224 C C . GLY A 1 163 ? 7.634 -10.344 1.173 1.00 56.41 163 GLY A C 1
ATOM 1225 O O . GLY A 1 163 ? 6.677 -10.806 1.800 1.00 56.41 163 GLY A O 1
ATOM 1226 N N . LEU A 1 164 ? 7.571 -9.123 0.631 1.00 61.81 164 LEU A N 1
ATOM 1227 C CA . LEU A 1 164 ? 6.506 -8.159 0.933 1.00 61.81 164 LEU A CA 1
ATOM 1228 C C . LEU A 1 164 ? 5.469 -8.027 -0.211 1.00 61.81 164 LEU A C 1
ATOM 1230 O O . LEU A 1 164 ? 5.810 -7.542 -1.289 1.00 61.81 164 LEU A O 1
ATOM 1234 N N . GLU A 1 165 ? 4.167 -8.275 0.031 1.00 68.19 165 GLU A N 1
ATOM 1235 C CA . GLU A 1 165 ? 3.090 -7.912 -0.925 1.00 68.19 165 GLU A CA 1
ATOM 1236 C C . GLU A 1 165 ? 2.227 -6.736 -0.417 1.00 68.19 165 GLU A C 1
ATOM 1238 O O . GLU A 1 165 ? 1.587 -6.784 0.640 1.00 68.19 165 GLU A O 1
ATOM 1243 N N . VAL A 1 166 ? 2.156 -5.644 -1.194 1.00 69.31 166 VAL A N 1
ATOM 1244 C CA . VAL A 1 166 ? 1.308 -4.480 -0.874 1.00 69.31 166 VAL A CA 1
ATOM 1245 C C . VAL A 1 166 ? 0.330 -4.159 -1.999 1.00 69.31 166 VAL A C 1
ATOM 1247 O O . VAL A 1 166 ? 0.686 -3.569 -3.025 1.00 69.31 166 VAL A O 1
ATOM 1250 N N . VAL A 1 167 ? -0.964 -4.386 -1.744 1.00 75.56 167 VAL A N 1
ATOM 1251 C CA . VAL A 1 167 ? -2.042 -4.055 -2.687 1.00 75.56 167 VAL A CA 1
ATOM 1252 C C . VAL A 1 167 ? -2.856 -2.853 -2.207 1.00 75.56 167 VAL A C 1
ATOM 1254 O O . VAL A 1 167 ? -3.635 -2.901 -1.252 1.00 75.56 167 VAL A O 1
ATOM 1257 N N . GLY A 1 168 ? -2.736 -1.731 -2.921 1.00 69.00 168 GLY A N 1
ATOM 1258 C CA . GLY A 1 168 ? -3.380 -0.466 -2.561 1.00 69.00 168 GLY A CA 1
ATOM 1259 C C . GLY A 1 168 ? -4.350 0.067 -3.614 1.00 69.00 168 GLY A C 1
ATOM 1260 O O . GLY A 1 168 ? -3.953 0.435 -4.717 1.00 69.00 168 GLY A O 1
ATOM 1261 N N . TYR A 1 169 ? -5.618 0.261 -3.253 1.00 68.94 169 TYR A N 1
ATOM 1262 C CA . TYR A 1 169 ? -6.607 0.948 -4.089 1.00 68.94 169 TYR A CA 1
ATOM 1263 C C . TYR A 1 169 ? -6.800 2.387 -3.628 1.00 68.94 169 TYR A C 1
ATOM 1265 O O . TYR A 1 169 ? -7.359 2.639 -2.568 1.00 68.94 169 TYR A O 1
ATOM 1273 N N . GLY A 1 170 ? -6.407 3.363 -4.447 1.00 64.19 170 GLY A N 1
ATOM 1274 C CA . GLY A 1 170 ? -6.530 4.781 -4.123 1.00 64.19 170 GLY A CA 1
ATOM 1275 C C . GLY A 1 170 ? -5.573 5.245 -3.012 1.00 64.19 170 GLY A C 1
ATOM 1276 O O . GLY A 1 170 ? -4.862 4.481 -2.378 1.00 64.19 170 GLY A O 1
ATOM 1277 N N . GLY A 1 171 ? -5.536 6.556 -2.746 1.00 71.94 171 GLY A N 1
ATOM 1278 C CA . GLY A 1 171 ? -4.808 7.090 -1.580 1.00 71.94 171 GLY A CA 1
ATOM 1279 C C . GLY A 1 171 ? -3.301 7.314 -1.777 1.00 71.94 171 GLY A C 1
ATOM 1280 O O . GLY A 1 171 ? -2.871 7.786 -2.839 1.00 71.94 171 GLY A O 1
ATOM 1281 N N . ARG A 1 172 ? -2.528 7.149 -0.693 1.00 75.50 172 ARG A N 1
ATOM 1282 C CA . ARG A 1 172 ? -1.059 7.224 -0.682 1.00 75.50 172 ARG A CA 1
ATOM 1283 C C . ARG A 1 172 ? -0.466 6.044 0.083 1.00 75.50 172 ARG A C 1
ATOM 1285 O O . ARG A 1 172 ? -0.900 5.835 1.208 1.00 75.50 172 ARG A O 1
ATOM 1292 N N . ALA A 1 173 ? 0.540 5.399 -0.484 1.00 72.94 173 ALA A N 1
ATOM 1293 C CA . ALA A 1 173 ? 1.344 4.379 0.178 1.00 72.94 173 ALA A CA 1
ATOM 1294 C C . ALA A 1 173 ? 2.811 4.826 0.225 1.00 72.94 173 ALA A C 1
ATOM 1296 O O . ALA A 1 173 ? 3.266 5.511 -0.702 1.00 72.94 173 ALA A O 1
ATOM 1297 N N . TRP A 1 174 ? 3.467 4.494 1.331 1.00 80.00 174 TRP A N 1
ATOM 1298 C CA . TRP A 1 174 ? 4.909 4.541 1.545 1.00 80.00 174 TRP A CA 1
ATOM 1299 C C . TRP A 1 174 ? 5.310 3.155 2.038 1.00 80.00 174 TRP A C 1
ATOM 1301 O O . TRP A 1 174 ? 4.719 2.707 3.023 1.00 80.00 174 TRP A O 1
ATOM 1311 N N . VAL A 1 175 ? 6.223 2.512 1.322 1.00 78.56 175 VAL A N 1
ATOM 1312 C CA . VAL A 1 175 ? 6.767 1.183 1.618 1.00 78.56 175 VAL A CA 1
ATOM 1313 C C . VAL A 1 175 ? 8.290 1.294 1.564 1.00 78.56 175 VAL A C 1
ATOM 1315 O O . VAL A 1 175 ? 8.799 2.053 0.732 1.00 78.56 175 VAL A O 1
ATOM 1318 N N . MET A 1 176 ? 8.942 0.623 2.501 1.00 78.88 176 MET A N 1
ATOM 1319 C CA . MET A 1 176 ? 10.382 0.488 2.689 1.00 78.88 176 MET A CA 1
ATOM 1320 C C . MET A 1 176 ? 10.609 -0.966 3.102 1.00 78.88 176 MET A C 1
ATOM 1322 O O . MET A 1 176 ? 9.807 -1.476 3.890 1.00 78.88 176 MET A O 1
ATOM 1326 N N . GLU A 1 177 ? 11.610 -1.582 2.505 1.00 72.38 177 GLU A N 1
ATOM 1327 C CA . GLU A 1 177 ? 12.042 -2.971 2.656 1.00 72.38 177 GLU A CA 1
ATOM 1328 C C . GLU A 1 177 ? 13.577 -2.928 2.634 1.00 72.38 177 GLU A C 1
ATOM 1330 O O . GLU A 1 177 ? 14.112 -2.066 1.922 1.00 72.38 177 GLU A O 1
ATOM 1335 N N . GLU A 1 178 ? 14.233 -3.721 3.481 1.00 68.00 178 GLU A N 1
ATOM 1336 C CA . GLU A 1 178 ? 15.691 -3.709 3.631 1.00 68.00 178 GLU A CA 1
ATOM 1337 C C . GLU A 1 178 ? 16.384 -4.997 3.131 1.00 68.00 178 GLU A C 1
ATOM 1339 O O . GLU A 1 178 ? 17.472 -4.836 2.599 1.00 68.00 178 GLU A O 1
ATOM 1344 N N . ASP A 1 179 ? 15.805 -6.209 3.209 1.00 64.94 179 ASP A N 1
ATOM 1345 C CA . ASP A 1 179 ? 16.538 -7.477 2.981 1.00 64.94 179 ASP A CA 1
ATOM 1346 C C . ASP A 1 179 ? 15.929 -8.462 1.932 1.00 64.94 179 ASP A C 1
ATOM 1348 O O . ASP A 1 179 ? 16.662 -9.302 1.402 1.00 64.94 179 ASP A O 1
ATOM 1352 N N . GLU A 1 180 ? 14.625 -8.437 1.610 1.00 68.00 180 GLU A N 1
ATOM 1353 C CA . GLU A 1 180 ? 13.957 -9.394 0.697 1.00 68.00 180 GLU A CA 1
ATOM 1354 C C . GLU A 1 180 ? 13.038 -8.769 -0.380 1.00 68.00 180 GLU A C 1
ATOM 1356 O O . GLU A 1 180 ? 12.425 -7.714 -0.244 1.00 68.00 180 GLU A O 1
ATOM 1361 N N . GLY A 1 181 ? 12.829 -9.500 -1.483 1.00 66.31 181 GLY A N 1
ATOM 1362 C CA . GLY A 1 181 ? 12.079 -8.992 -2.635 1.00 66.31 181 GLY A CA 1
ATOM 1363 C C . GLY A 1 181 ? 10.666 -8.429 -2.352 1.00 66.31 181 GLY A C 1
ATOM 1364 O O . GLY A 1 181 ? 9.821 -9.044 -1.692 1.00 66.31 181 GLY A O 1
ATOM 1365 N N . LEU A 1 182 ? 10.355 -7.275 -2.959 1.00 72.19 182 LEU A N 1
ATOM 1366 C CA . LEU A 1 182 ? 9.131 -6.496 -2.710 1.00 72.19 182 LEU A CA 1
ATOM 1367 C C . LEU A 1 182 ? 8.195 -6.425 -3.935 1.00 72.19 182 LEU A C 1
ATOM 1369 O O . LEU A 1 182 ? 8.575 -5.948 -5.002 1.00 72.19 182 LEU A O 1
ATOM 1373 N N . GLU A 1 183 ? 6.911 -6.775 -3.767 1.00 78.81 183 GLU A N 1
ATOM 1374 C CA . GLU A 1 183 ? 5.849 -6.563 -4.766 1.00 78.81 183 GLU A CA 1
ATOM 1375 C C . GLU A 1 183 ? 4.848 -5.474 -4.319 1.00 78.81 183 GLU A C 1
ATOM 1377 O O . GLU A 1 183 ? 4.129 -5.583 -3.320 1.00 78.81 183 GLU A O 1
ATOM 1382 N N . VAL A 1 184 ? 4.717 -4.397 -5.109 1.00 77.00 184 VAL A N 1
ATOM 1383 C CA . VAL A 1 184 ? 3.748 -3.315 -4.848 1.00 77.00 184 VAL A CA 1
ATOM 1384 C C . VAL A 1 184 ? 2.778 -3.111 -6.005 1.00 77.00 184 VAL A C 1
ATOM 1386 O O . VAL A 1 184 ? 3.110 -2.540 -7.050 1.00 77.00 184 VAL A O 1
ATOM 1389 N N . VAL A 1 185 ? 1.495 -3.394 -5.760 1.00 80.25 185 VAL A N 1
ATOM 1390 C CA . VAL A 1 185 ? 0.411 -3.179 -6.728 1.00 80.25 185 VAL A CA 1
ATOM 1391 C C . VAL A 1 185 ? -0.496 -2.014 -6.315 1.00 80.25 185 VAL A C 1
ATOM 1393 O O . VAL A 1 185 ? -1.300 -2.070 -5.383 1.00 80.25 185 VAL A O 1
ATOM 1396 N N . GLY A 1 186 ? -0.436 -0.915 -7.072 1.00 75.44 186 GLY A N 1
ATOM 1397 C CA . GLY A 1 186 ? -1.167 0.323 -6.792 1.00 75.44 186 GLY A CA 1
ATOM 1398 C C . GLY A 1 186 ? -2.249 0.683 -7.816 1.00 75.44 186 GLY A C 1
ATOM 1399 O O . GLY A 1 186 ? -1.958 1.133 -8.927 1.00 75.44 186 GLY A O 1
ATOM 1400 N N . TYR A 1 187 ? -3.521 0.665 -7.416 1.00 75.44 187 TYR A N 1
ATOM 1401 C CA . TYR A 1 187 ? -4.668 1.095 -8.224 1.00 75.44 187 TYR A CA 1
ATOM 1402 C C . TYR A 1 187 ? -5.107 2.528 -7.923 1.00 75.44 187 TYR A C 1
ATOM 1404 O O . TYR A 1 187 ? -6.040 2.802 -7.168 1.00 75.44 187 TYR A O 1
ATOM 1412 N N . GLY A 1 188 ? -4.492 3.485 -8.608 1.00 66.88 188 GLY A N 1
ATOM 1413 C CA . GLY A 1 188 ? -4.793 4.906 -8.487 1.00 66.88 188 GLY A CA 1
ATOM 1414 C C . GLY A 1 188 ? -4.251 5.493 -7.183 1.00 66.88 188 GLY A C 1
ATOM 1415 O O . GLY A 1 188 ? -4.229 4.857 -6.145 1.00 66.88 188 GLY A O 1
ATOM 1416 N N . GLY A 1 189 ? -3.807 6.751 -7.206 1.00 75.19 189 GLY A N 1
ATOM 1417 C CA . GLY A 1 189 ? -3.220 7.384 -6.015 1.00 75.19 189 GLY A CA 1
ATOM 1418 C C . GLY A 1 189 ? -1.740 7.710 -6.173 1.00 75.19 189 GLY A C 1
ATOM 1419 O O . GLY A 1 189 ? -1.330 8.160 -7.251 1.00 75.19 189 GLY A O 1
ATOM 1420 N N . ARG A 1 190 ? -0.972 7.625 -5.078 1.00 78.62 190 ARG A N 1
ATOM 1421 C CA . ARG A 1 190 ? 0.486 7.817 -5.081 1.00 78.62 190 ARG A CA 1
ATOM 1422 C C . ARG A 1 190 ? 1.193 6.720 -4.291 1.00 78.62 190 ARG A C 1
ATOM 1424 O O . ARG A 1 190 ? 0.904 6.621 -3.108 1.00 78.62 190 ARG A O 1
ATOM 1431 N N . ALA A 1 191 ? 2.133 6.026 -4.906 1.00 78.50 191 ALA A N 1
ATOM 1432 C CA . ALA A 1 191 ? 3.025 5.097 -4.224 1.00 78.50 191 ALA A CA 1
ATOM 1433 C C . ALA A 1 191 ? 4.437 5.690 -4.160 1.00 78.50 191 ALA A C 1
ATOM 1435 O O . ALA A 1 191 ? 4.846 6.400 -5.090 1.00 78.50 191 ALA A O 1
ATOM 1436 N N . TRP A 1 192 ? 5.090 5.463 -3.029 1.00 82.69 192 TRP A N 1
ATOM 1437 C CA . TRP A 1 192 ? 6.503 5.694 -2.769 1.00 82.69 192 TRP A CA 1
ATOM 1438 C C . TRP A 1 192 ? 7.047 4.371 -2.254 1.00 82.69 192 TRP A C 1
ATOM 1440 O O . TRP A 1 192 ? 6.483 3.862 -1.288 1.00 82.69 192 TRP A O 1
ATOM 1450 N N . VAL A 1 193 ? 8.039 3.835 -2.948 1.00 82.88 193 VAL A N 1
ATOM 1451 C CA . VAL A 1 193 ? 8.636 2.530 -2.676 1.00 82.88 193 VAL A CA 1
ATOM 1452 C C . VAL A 1 193 ? 10.153 2.696 -2.676 1.00 82.88 193 VAL A C 1
ATOM 1454 O O . VAL A 1 193 ? 10.653 3.501 -3.473 1.00 82.88 193 VAL A O 1
ATOM 1457 N N . MET A 1 194 ? 10.803 2.030 -1.733 1.00 82.12 194 MET A N 1
ATOM 1458 C CA . MET A 1 194 ? 12.241 1.961 -1.495 1.00 82.12 194 MET A CA 1
ATOM 1459 C C . MET A 1 194 ? 12.541 0.517 -1.096 1.00 82.12 194 MET A C 1
ATOM 1461 O O . MET A 1 194 ? 11.753 -0.026 -0.322 1.00 82.12 194 MET A O 1
ATOM 1465 N N . GLU A 1 195 ? 13.583 -0.060 -1.668 1.00 78.69 195 GLU A N 1
ATOM 1466 C CA . GLU A 1 195 ? 14.076 -1.414 -1.408 1.00 78.69 195 GLU A CA 1
ATOM 1467 C C . GLU A 1 195 ? 15.608 -1.361 -1.479 1.00 78.69 195 GLU A C 1
ATOM 1469 O O . GLU A 1 195 ? 16.120 -0.525 -2.238 1.00 78.69 195 GLU A O 1
ATOM 1474 N N . GLU A 1 196 ? 16.306 -2.107 -0.622 1.00 77.00 196 GLU A N 1
ATOM 1475 C CA . GLU A 1 196 ? 17.758 -1.964 -0.446 1.00 77.00 196 GLU A CA 1
ATOM 1476 C C . GLU A 1 196 ? 18.593 -3.149 -0.980 1.00 77.00 196 GLU A C 1
ATOM 1478 O O . GLU A 1 196 ? 19.709 -2.845 -1.388 1.00 77.00 196 GLU A O 1
ATOM 1483 N N . ASP A 1 197 ? 18.105 -4.404 -1.078 1.00 71.19 197 ASP A N 1
ATOM 1484 C CA . ASP A 1 197 ? 19.007 -5.580 -1.205 1.00 71.19 197 ASP A CA 1
ATOM 1485 C C . ASP A 1 197 ? 18.743 -6.638 -2.325 1.00 71.19 197 ASP A C 1
ATOM 1487 O O . ASP A 1 197 ? 19.706 -7.110 -2.943 1.00 71.19 197 ASP A O 1
ATOM 1491 N N . GLU A 1 198 ? 17.516 -7.119 -2.585 1.00 71.06 198 GLU A N 1
ATOM 1492 C CA . GLU A 1 198 ? 17.265 -8.293 -3.460 1.00 71.06 198 GLU A CA 1
ATOM 1493 C C . GLU A 1 198 ? 16.522 -7.996 -4.774 1.00 71.06 198 GLU A C 1
ATOM 1495 O O . GLU A 1 198 ? 16.822 -8.621 -5.806 1.00 71.06 198 GLU A O 1
ATOM 1500 N N . GLY A 1 199 ? 15.538 -7.096 -4.767 1.00 72.56 199 GLY A N 1
ATOM 1501 C CA . GLY A 1 199 ? 14.830 -6.679 -5.976 1.00 72.56 199 GLY A CA 1
ATOM 1502 C C . GLY A 1 199 ? 13.339 -6.372 -5.821 1.00 72.56 199 GLY A C 1
ATOM 1503 O O . GLY A 1 199 ? 12.612 -6.858 -4.952 1.00 72.56 199 GLY A O 1
ATOM 1504 N N . LEU A 1 200 ? 12.830 -5.587 -6.770 1.00 79.00 200 LEU A N 1
ATOM 1505 C CA . LEU A 1 200 ? 11.576 -4.861 -6.600 1.00 79.00 200 LEU A CA 1
ATOM 1506 C C . LEU A 1 200 ? 10.657 -4.943 -7.828 1.00 79.00 200 LEU A C 1
ATOM 1508 O O . LEU A 1 200 ? 11.003 -4.497 -8.919 1.00 79.00 200 LEU A O 1
ATOM 1512 N N . GLU A 1 201 ? 9.414 -5.405 -7.647 1.00 83.56 201 GLU A N 1
ATOM 1513 C CA . GLU A 1 201 ? 8.345 -5.317 -8.651 1.00 83.56 201 GLU A CA 1
ATOM 1514 C C . GLU A 1 201 ? 7.287 -4.264 -8.262 1.00 83.56 201 GLU A C 1
ATOM 1516 O O . GLU A 1 201 ? 6.604 -4.346 -7.239 1.00 83.56 201 GLU A O 1
ATOM 1521 N N . VAL A 1 202 ? 7.068 -3.254 -9.116 1.00 82.06 202 VAL A N 1
ATOM 1522 C CA . VAL A 1 202 ? 6.048 -2.215 -8.882 1.00 82.06 202 VAL A CA 1
ATOM 1523 C C . VAL A 1 202 ? 5.082 -2.060 -10.049 1.00 82.06 202 VAL A C 1
ATOM 1525 O O . VAL A 1 202 ? 5.399 -1.493 -11.100 1.00 82.06 202 VAL A O 1
ATOM 1528 N N . VAL A 1 203 ? 3.809 -2.385 -9.805 1.00 83.44 203 VAL A N 1
ATOM 1529 C CA . VAL A 1 203 ? 2.727 -2.254 -10.788 1.00 83.44 203 VAL A CA 1
ATOM 1530 C C . VAL A 1 203 ? 1.758 -1.124 -10.421 1.00 83.44 203 VAL A C 1
ATOM 1532 O O . VAL A 1 203 ? 0.968 -1.189 -9.481 1.00 83.44 203 VAL A O 1
ATOM 1535 N N . GLY A 1 204 ? 1.739 -0.050 -11.217 1.00 81.00 204 GLY A N 1
ATOM 1536 C CA . GLY A 1 204 ? 0.950 1.157 -10.947 1.00 81.00 204 GLY A CA 1
ATOM 1537 C C . GLY A 1 204 ? -0.117 1.499 -11.991 1.00 81.00 204 GLY A C 1
ATOM 1538 O O . GLY A 1 204 ? 0.188 1.972 -13.086 1.00 81.00 204 GLY A O 1
ATOM 1539 N N . TYR A 1 205 ? -1.400 1.465 -11.621 1.00 79.50 205 TYR A N 1
ATOM 1540 C CA . TYR A 1 205 ? -2.525 1.848 -12.485 1.00 79.50 205 TYR A CA 1
ATOM 1541 C C . TYR A 1 205 ? -3.033 3.274 -12.213 1.00 79.50 205 TYR A C 1
ATOM 1543 O O . TYR A 1 205 ? -3.516 3.606 -11.137 1.00 79.50 205 TYR A O 1
ATOM 1551 N N . GLY A 1 206 ? -2.976 4.180 -13.196 1.00 71.25 206 GLY A N 1
ATOM 1552 C CA . GLY A 1 206 ? -3.627 5.507 -13.164 1.00 71.25 206 GLY A CA 1
ATOM 1553 C C . GLY A 1 206 ? -3.059 6.550 -12.178 1.00 71.25 206 GLY A C 1
ATOM 1554 O O . GLY A 1 206 ? -3.463 7.723 -12.215 1.00 71.25 206 GLY A O 1
ATOM 1555 N N . GLY A 1 207 ? -2.122 6.151 -11.315 1.00 77.25 207 GLY A N 1
ATOM 1556 C CA . GLY A 1 207 ? -1.550 6.938 -10.223 1.00 77.25 207 GLY A CA 1
ATOM 1557 C C . GLY A 1 207 ? -0.257 7.691 -10.550 1.00 77.25 207 GLY A C 1
ATOM 1558 O O . GLY A 1 207 ? 0.035 8.030 -11.706 1.00 77.25 207 GLY A O 1
ATOM 1559 N N . ARG A 1 208 ? 0.474 8.037 -9.483 1.00 81.12 208 ARG A N 1
ATOM 1560 C CA . ARG A 1 208 ? 1.884 8.441 -9.534 1.00 81.12 208 ARG A CA 1
ATOM 1561 C C . ARG A 1 208 ? 2.709 7.445 -8.737 1.00 81.12 208 ARG A C 1
ATOM 1563 O O . ARG A 1 208 ? 2.380 7.249 -7.576 1.00 81.12 208 ARG A O 1
ATOM 1570 N N . VAL A 1 209 ? 3.768 6.930 -9.321 1.00 81.12 209 VAL A N 1
ATOM 1571 C CA . VAL A 1 209 ? 4.686 6.018 -8.639 1.00 81.12 209 VAL A CA 1
ATOM 1572 C C . VAL A 1 209 ? 6.051 6.696 -8.558 1.00 81.12 209 VAL A C 1
ATOM 1574 O O . VAL A 1 209 ? 6.430 7.408 -9.497 1.00 81.12 209 VAL A O 1
ATOM 1577 N N . ARG A 1 210 ? 6.700 6.580 -7.401 1.00 85.19 210 ARG A N 1
ATOM 1578 C CA . ARG A 1 210 ? 8.110 6.891 -7.181 1.00 85.19 210 ARG A CA 1
ATOM 1579 C C . ARG A 1 210 ? 8.737 5.630 -6.595 1.00 85.19 210 ARG A C 1
ATOM 1581 O O . ARG A 1 210 ? 8.256 5.202 -5.553 1.00 85.19 210 ARG A O 1
ATOM 1588 N N . VAL A 1 211 ? 9.730 5.100 -7.290 1.00 85.88 211 VAL A N 1
ATOM 1589 C CA . VAL A 1 211 ? 10.508 3.929 -6.894 1.00 85.88 211 VAL A CA 1
ATOM 1590 C C . VAL A 1 211 ? 11.974 4.333 -6.778 1.00 85.88 211 VAL A C 1
ATOM 1592 O O . VAL A 1 211 ? 12.393 5.251 -7.495 1.00 85.88 211 VAL A O 1
ATOM 1595 N N . MET A 1 212 ? 12.660 3.726 -5.826 1.00 85.44 212 MET A N 1
ATOM 1596 C CA . MET A 1 212 ? 14.085 3.807 -5.542 1.00 85.44 212 MET A CA 1
ATOM 1597 C C . MET A 1 212 ? 14.497 2.394 -5.149 1.00 85.44 212 MET A C 1
ATOM 1599 O O . MET A 1 212 ? 13.756 1.783 -4.386 1.00 85.44 212 MET A O 1
ATOM 1603 N N . GLU A 1 213 ? 15.580 1.906 -5.713 1.00 82.06 213 GLU A N 1
ATOM 1604 C CA . GLU A 1 213 ? 16.193 0.630 -5.366 1.00 82.06 213 GLU A CA 1
ATOM 1605 C C . GLU A 1 213 ? 17.710 0.877 -5.309 1.00 82.06 213 GLU A C 1
ATOM 1607 O O . GLU A 1 213 ? 18.189 1.742 -6.062 1.00 82.06 213 GLU A O 1
ATOM 1612 N N . GLU A 1 214 ? 18.376 0.309 -4.300 1.00 79.19 214 GLU A N 1
ATOM 1613 C CA . GLU A 1 214 ? 19.808 0.529 -4.030 1.00 79.19 214 GLU A CA 1
ATOM 1614 C C . GLU A 1 214 ? 20.672 -0.654 -4.488 1.00 79.19 214 GLU A C 1
ATOM 1616 O O . GLU A 1 214 ? 21.648 -0.409 -5.191 1.00 79.19 214 GLU A O 1
ATOM 1621 N N . GLU A 1 215 ? 20.313 -1.893 -4.140 1.00 73.06 215 GLU A N 1
ATOM 1622 C CA . GLU A 1 215 ? 20.949 -3.117 -4.640 1.00 73.06 215 GLU A CA 1
ATOM 1623 C C . GLU A 1 215 ? 19.862 -4.091 -5.144 1.00 73.06 215 GLU A C 1
ATOM 1625 O O . GLU A 1 215 ? 18.811 -4.227 -4.517 1.00 73.06 215 GLU A O 1
ATOM 1630 N N . GLY A 1 216 ? 20.097 -4.778 -6.271 1.00 77.19 216 GLY A N 1
ATOM 1631 C CA . GLY A 1 216 ? 19.175 -5.801 -6.781 1.00 77.19 216 GLY A CA 1
ATOM 1632 C C . GLY A 1 216 ? 18.776 -5.640 -8.249 1.00 77.19 216 GLY A C 1
ATOM 1633 O O . GLY A 1 216 ? 19.593 -5.325 -9.108 1.00 77.19 216 GLY A O 1
ATOM 1634 N N . GLY A 1 217 ? 17.527 -5.997 -8.565 1.00 77.12 217 GLY A N 1
ATOM 1635 C CA . GLY A 1 217 ? 16.940 -5.786 -9.885 1.00 77.12 217 GLY A CA 1
ATOM 1636 C C . GLY A 1 217 ? 15.519 -5.232 -9.798 1.00 77.12 217 GLY A C 1
ATOM 1637 O O . GLY A 1 217 ? 14.675 -5.729 -9.049 1.00 77.12 217 GLY A O 1
ATOM 1638 N N . LEU A 1 218 ? 15.209 -4.245 -10.642 1.00 80.75 218 LEU A N 1
ATOM 1639 C CA . LEU A 1 218 ? 13.978 -3.459 -10.537 1.00 80.75 218 LEU A CA 1
ATOM 1640 C C . LEU A 1 218 ? 13.056 -3.599 -11.762 1.00 80.75 218 LEU A C 1
ATOM 1642 O O . LEU A 1 218 ? 13.383 -3.157 -12.863 1.00 80.75 218 LEU A O 1
ATOM 1646 N N . GLU A 1 219 ? 11.827 -4.091 -11.566 1.00 84.56 219 GLU A N 1
ATOM 1647 C CA . GLU A 1 219 ? 10.760 -4.100 -12.577 1.00 84.56 219 GLU A CA 1
ATOM 1648 C C . GLU A 1 219 ? 9.644 -3.089 -12.240 1.00 84.56 219 GLU A C 1
ATOM 1650 O O . GLU A 1 219 ? 8.925 -3.189 -11.245 1.00 84.56 219 GLU A O 1
ATOM 1655 N N . VAL A 1 220 ? 9.413 -2.099 -13.113 1.00 82.81 220 VAL A N 1
ATOM 1656 C CA . VAL A 1 220 ? 8.352 -1.091 -12.925 1.00 82.81 220 VAL A CA 1
ATOM 1657 C C . VAL A 1 220 ? 7.380 -1.041 -14.096 1.00 82.81 220 VAL A C 1
ATOM 1659 O O . VAL A 1 220 ? 7.661 -0.482 -15.162 1.00 82.81 220 VAL A O 1
ATOM 1662 N N . VAL A 1 221 ? 6.134 -1.450 -13.848 1.00 83.75 221 VAL A N 1
ATOM 1663 C CA . VAL A 1 221 ? 5.045 -1.405 -14.832 1.00 83.75 221 VAL A CA 1
ATOM 1664 C C . VAL A 1 221 ? 4.022 -0.313 -14.500 1.00 83.75 221 VAL A C 1
ATOM 1666 O O . VAL A 1 221 ? 3.202 -0.401 -13.588 1.00 83.75 221 VAL A O 1
ATOM 1669 N N . GLY A 1 222 ? 3.989 0.753 -15.302 1.00 81.31 222 GLY A N 1
ATOM 1670 C CA . GLY A 1 222 ? 3.148 1.929 -15.065 1.00 81.31 222 GLY A CA 1
ATOM 1671 C C . GLY A 1 222 ? 2.068 2.196 -16.116 1.00 81.31 222 GLY A C 1
ATOM 1672 O O . GLY A 1 222 ? 2.336 2.779 -17.165 1.00 81.31 222 GLY A O 1
ATOM 1673 N N . TYR A 1 223 ? 0.796 1.975 -15.780 1.00 78.19 223 TYR A N 1
ATOM 1674 C CA . TYR A 1 223 ? -0.383 2.360 -16.580 1.00 78.19 223 TYR A CA 1
ATOM 1675 C C . TYR A 1 223 ? -0.937 3.738 -16.182 1.00 78.19 223 TYR A C 1
ATOM 1677 O O . TYR A 1 223 ? -2.120 3.906 -15.860 1.00 78.19 223 TYR A O 1
ATOM 1685 N N . GLY A 1 224 ? -0.065 4.747 -16.110 1.00 69.69 224 GLY A N 1
ATOM 1686 C CA . GLY A 1 224 ? -0.267 5.872 -15.196 1.00 69.69 224 GLY A CA 1
ATOM 1687 C C . GLY A 1 224 ? -0.133 7.288 -15.751 1.00 69.69 224 GLY A C 1
ATOM 1688 O O . GLY A 1 224 ? 0.029 7.568 -16.938 1.00 69.69 224 GLY A O 1
ATOM 1689 N N . ARG A 1 225 ? -0.219 8.256 -14.827 1.00 74.19 225 ARG A N 1
ATOM 1690 C CA . ARG A 1 225 ? 0.018 9.679 -15.129 1.00 74.19 225 ARG A CA 1
ATOM 1691 C C . ARG A 1 225 ? 1.492 10.045 -15.013 1.00 74.19 225 ARG A C 1
ATOM 1693 O O . ARG A 1 225 ? 1.937 10.951 -15.730 1.00 74.19 225 ARG A O 1
ATOM 1700 N N . ARG A 1 226 ? 2.200 9.442 -14.054 1.00 81.50 226 ARG A N 1
ATOM 1701 C CA . ARG A 1 226 ? 3.623 9.680 -13.819 1.00 81.50 226 ARG A CA 1
ATOM 1702 C C . ARG A 1 226 ? 4.291 8.492 -13.130 1.00 81.50 226 ARG A C 1
ATOM 1704 O O . ARG A 1 226 ? 3.771 8.066 -12.110 1.00 81.50 226 ARG A O 1
ATOM 1711 N N . VAL A 1 227 ? 5.450 8.094 -13.619 1.00 82.12 227 VAL A N 1
ATOM 1712 C CA . VAL A 1 227 ? 6.374 7.170 -12.959 1.00 82.12 227 VAL A CA 1
ATOM 1713 C C . VAL A 1 227 ? 7.718 7.889 -12.828 1.00 82.12 227 VAL A C 1
ATOM 1715 O O . VAL A 1 227 ? 8.071 8.681 -13.713 1.00 82.12 227 VAL A O 1
ATOM 1718 N N . TRP A 1 228 ? 8.375 7.722 -11.689 1.00 86.44 228 TRP A N 1
ATOM 1719 C CA . TRP A 1 228 ? 9.755 8.126 -11.446 1.00 86.44 228 TRP A CA 1
ATOM 1720 C C . TRP A 1 228 ? 10.467 6.921 -10.847 1.00 86.44 228 TRP A C 1
ATOM 1722 O O . TRP A 1 228 ? 9.939 6.369 -9.885 1.00 86.44 228 TRP A O 1
ATOM 1732 N N . VAL A 1 229 ? 11.588 6.545 -11.441 1.00 85.44 229 VAL A N 1
ATOM 1733 C CA . VAL A 1 229 ? 12.416 5.411 -11.049 1.00 85.44 229 VAL A CA 1
ATOM 1734 C C . VAL A 1 229 ? 13.856 5.896 -10.924 1.00 85.44 229 VAL A C 1
ATOM 1736 O O . VAL A 1 229 ? 14.259 6.771 -11.703 1.00 85.44 229 VAL A O 1
ATOM 1739 N N . MET A 1 230 ? 14.541 5.390 -9.912 1.00 84.50 230 MET A N 1
ATOM 1740 C CA . MET A 1 230 ? 15.966 5.522 -9.640 1.00 84.50 230 MET A CA 1
ATOM 1741 C C . MET A 1 230 ? 16.426 4.149 -9.171 1.00 84.50 230 MET A C 1
ATOM 1743 O O . MET A 1 230 ? 15.684 3.531 -8.412 1.00 84.50 230 MET A O 1
ATOM 1747 N N . GLU A 1 231 ? 17.558 3.714 -9.679 1.00 79.44 231 GLU A N 1
ATOM 1748 C CA . GLU A 1 231 ? 18.159 2.404 -9.457 1.00 79.44 231 GLU A CA 1
ATOM 1749 C C . GLU A 1 231 ? 19.670 2.644 -9.461 1.00 79.44 231 GLU A C 1
ATOM 1751 O O . GLU A 1 231 ? 20.133 3.476 -10.260 1.00 79.44 231 GLU A O 1
ATOM 1756 N N . GLU A 1 232 ? 20.373 2.076 -8.487 1.00 79.88 232 GLU A N 1
ATOM 1757 C CA . GLU A 1 232 ? 21.805 2.314 -8.266 1.00 79.88 232 GLU A CA 1
ATOM 1758 C C . GLU A 1 232 ? 22.681 1.112 -8.685 1.00 79.88 232 GLU A C 1
ATOM 1760 O O . GLU A 1 232 ? 23.902 1.263 -8.682 1.00 79.88 232 GLU A O 1
ATOM 1765 N N . ASP A 1 233 ? 22.096 -0.014 -9.119 1.00 76.50 233 ASP A N 1
ATOM 1766 C CA . ASP A 1 233 ? 22.783 -1.274 -9.441 1.00 76.50 233 ASP A CA 1
ATOM 1767 C C . ASP A 1 233 ? 22.464 -1.796 -10.873 1.00 76.50 233 ASP A C 1
ATOM 1769 O O . ASP A 1 233 ? 22.132 -1.026 -11.778 1.00 76.50 233 ASP A O 1
ATOM 1773 N N . GLU A 1 234 ? 22.658 -3.096 -11.144 1.00 72.56 234 GLU A N 1
ATOM 1774 C CA . GLU A 1 234 ? 22.366 -3.700 -12.454 1.00 72.56 234 GLU A CA 1
ATOM 1775 C C . GLU A 1 234 ? 20.941 -4.291 -12.567 1.00 72.56 234 GLU A C 1
ATOM 1777 O O . GLU A 1 234 ? 20.624 -5.311 -11.957 1.00 72.56 234 GLU A O 1
ATOM 1782 N N . GLY A 1 235 ? 20.151 -3.846 -13.555 1.00 70.44 235 GLY A N 1
ATOM 1783 C CA . GLY A 1 235 ? 19.026 -4.649 -14.082 1.00 70.44 235 GLY A CA 1
ATOM 1784 C C . GLY A 1 235 ? 17.640 -4.015 -14.033 1.00 70.44 235 GLY A C 1
ATOM 1785 O O . GLY A 1 235 ? 16.647 -4.680 -13.727 1.00 70.44 235 GLY A O 1
ATOM 1786 N N . LEU A 1 236 ? 17.538 -2.747 -14.420 1.00 78.75 236 LEU A N 1
ATOM 1787 C CA . LEU A 1 236 ? 16.275 -2.022 -14.446 1.00 78.75 236 LEU A CA 1
ATOM 1788 C C . LEU A 1 236 ? 15.413 -2.255 -15.709 1.00 78.75 236 LEU A C 1
ATOM 1790 O O . LEU A 1 236 ? 15.733 -1.799 -16.812 1.00 78.75 236 LEU A O 1
ATOM 1794 N N . GLU A 1 237 ? 14.210 -2.815 -15.526 1.00 83.25 237 GLU A N 1
ATOM 1795 C CA . GLU A 1 237 ? 13.134 -2.864 -16.525 1.00 83.25 237 GLU A CA 1
ATOM 1796 C C . GLU A 1 237 ? 11.997 -1.870 -16.201 1.00 83.25 237 GLU A C 1
ATOM 1798 O O . GLU A 1 237 ? 11.289 -1.964 -15.200 1.00 83.25 237 GLU A O 1
ATOM 1803 N N . VAL A 1 238 ? 11.724 -0.912 -17.099 1.00 81.12 238 VAL A N 1
ATOM 1804 C CA . VAL A 1 238 ? 10.605 0.039 -16.950 1.00 81.12 238 VAL A CA 1
ATOM 1805 C C . VAL A 1 238 ? 9.644 -0.007 -18.128 1.00 81.12 238 VAL A C 1
ATOM 1807 O O . VAL A 1 238 ? 9.913 0.515 -19.216 1.00 81.12 238 VAL A O 1
ATOM 1810 N N . VAL A 1 239 ? 8.416 -0.461 -17.874 1.00 82.19 239 VAL A N 1
ATOM 1811 C CA . VAL A 1 239 ? 7.335 -0.494 -18.864 1.00 82.19 239 VAL A CA 1
ATOM 1812 C C . VAL A 1 239 ? 6.270 0.565 -18.568 1.00 82.19 239 VAL A C 1
ATOM 1814 O O . VAL A 1 239 ? 5.436 0.459 -17.671 1.00 82.19 239 VAL A O 1
ATOM 1817 N N . GLY A 1 240 ? 6.222 1.616 -19.386 1.00 80.50 240 GLY A N 1
ATOM 1818 C CA . GLY A 1 240 ? 5.279 2.727 -19.244 1.00 80.50 240 GLY A CA 1
ATOM 1819 C C . GLY A 1 240 ? 4.181 2.760 -20.306 1.00 80.50 240 GLY A C 1
ATOM 1820 O O . GLY A 1 240 ? 4.443 3.034 -21.477 1.00 80.50 240 GLY A O 1
ATOM 1821 N N . TYR A 1 241 ? 2.916 2.646 -19.901 1.00 78.81 241 TYR A N 1
ATOM 1822 C CA . TYR A 1 241 ? 1.749 2.829 -20.769 1.00 78.81 241 TYR A CA 1
ATOM 1823 C C . TYR A 1 241 ? 1.119 4.215 -20.581 1.00 78.81 241 TYR A C 1
ATOM 1825 O O . TYR A 1 241 ? 0.241 4.445 -19.744 1.00 78.81 241 TYR A O 1
ATOM 1833 N N . GLY A 1 242 ? 1.525 5.161 -21.428 1.00 66.81 242 GLY A N 1
ATOM 1834 C CA . GLY A 1 242 ? 1.040 6.536 -21.397 1.00 66.81 242 GLY A CA 1
ATOM 1835 C C . GLY A 1 242 ? 1.627 7.376 -20.254 1.00 66.81 242 GLY A C 1
ATOM 1836 O O . GLY A 1 242 ? 2.418 6.939 -19.430 1.00 66.81 242 GLY A O 1
ATOM 1837 N N . GLY A 1 243 ? 1.271 8.664 -20.213 1.00 80.50 243 GLY A N 1
ATOM 1838 C CA . GLY A 1 243 ? 1.714 9.551 -19.130 1.00 80.50 243 GLY A CA 1
ATOM 1839 C C . GLY A 1 243 ? 3.149 10.077 -19.274 1.00 80.50 243 GLY A C 1
ATOM 1840 O O . GLY A 1 243 ? 3.526 10.589 -20.336 1.00 80.50 243 GLY A O 1
ATOM 1841 N N . ARG A 1 244 ? 3.890 10.116 -18.158 1.00 82.75 244 ARG A N 1
ATOM 1842 C CA . ARG A 1 244 ? 5.289 10.570 -18.099 1.00 82.75 244 ARG A CA 1
ATOM 1843 C C . ARG A 1 244 ? 6.129 9.604 -17.276 1.00 82.75 244 ARG A C 1
ATOM 1845 O O . ARG A 1 244 ? 5.821 9.456 -16.102 1.00 82.75 244 ARG A O 1
ATOM 1852 N N . VAL A 1 245 ? 7.194 9.076 -17.848 1.00 81.56 245 VAL A N 1
ATOM 1853 C CA . VAL A 1 245 ? 8.174 8.235 -17.160 1.00 81.56 245 VAL A CA 1
ATOM 1854 C C . VAL A 1 245 ? 9.473 9.027 -17.039 1.00 81.56 245 VAL A C 1
ATOM 1856 O O . VAL A 1 245 ? 9.816 9.785 -17.953 1.00 81.56 245 VAL A O 1
ATOM 1859 N N . TRP A 1 246 ? 10.100 8.936 -15.876 1.00 85.12 246 TRP A N 1
ATOM 1860 C CA . TRP A 1 246 ? 11.435 9.440 -15.581 1.00 85.12 246 TRP A CA 1
ATOM 1861 C C . TRP A 1 246 ? 12.214 8.273 -15.002 1.00 85.12 246 TRP A C 1
ATOM 1863 O O . TRP A 1 246 ? 11.710 7.670 -14.060 1.00 85.12 246 TRP A O 1
ATOM 1873 N N . VAL A 1 247 ? 13.366 7.985 -15.583 1.00 83.88 247 VAL A N 1
ATOM 1874 C CA . VAL A 1 247 ? 14.262 6.907 -15.185 1.00 83.88 247 VAL A CA 1
ATOM 1875 C C . VAL A 1 247 ? 15.660 7.491 -15.024 1.00 83.88 247 VAL A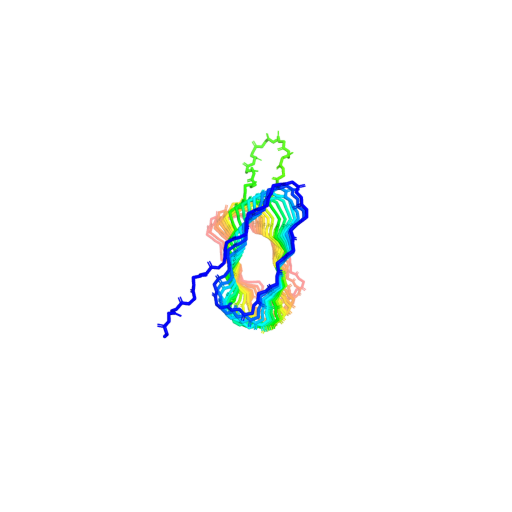 C 1
ATOM 1877 O O . VAL A 1 247 ? 16.043 8.361 -15.819 1.00 83.88 247 VAL A O 1
ATOM 1880 N N . MET A 1 248 ? 16.338 7.070 -13.969 1.00 83.38 248 MET A N 1
ATOM 1881 C CA . MET A 1 248 ? 17.741 7.311 -13.660 1.00 83.38 248 MET A CA 1
ATOM 1882 C C . MET A 1 248 ? 18.311 5.962 -13.238 1.00 83.38 248 MET A C 1
ATOM 1884 O O . MET A 1 248 ? 17.632 5.274 -12.485 1.00 83.38 248 MET A O 1
ATOM 1888 N N . GLU A 1 249 ? 19.460 5.609 -13.776 1.00 76.56 249 GLU A N 1
ATOM 1889 C CA . GLU A 1 249 ? 20.146 4.336 -13.560 1.00 76.56 249 GLU A CA 1
ATOM 1890 C C . GLU A 1 249 ? 21.643 4.670 -13.534 1.00 76.56 249 GLU A C 1
ATOM 1892 O O . GLU A 1 249 ? 22.072 5.512 -14.343 1.00 76.56 249 GLU A O 1
ATOM 1897 N N . GLU A 1 250 ? 22.360 4.189 -12.519 1.00 75.75 250 GLU A N 1
ATOM 1898 C CA . GLU A 1 250 ? 23.753 4.578 -12.247 1.00 75.75 250 GLU A CA 1
ATOM 1899 C C . GLU A 1 250 ? 24.799 3.579 -12.781 1.00 75.75 250 GLU A C 1
ATOM 1901 O O . GLU A 1 250 ? 25.943 3.986 -12.956 1.00 75.75 250 GLU A O 1
ATOM 1906 N N . GLU A 1 251 ? 24.430 2.348 -13.129 1.00 73.94 251 GLU A N 1
ATOM 1907 C CA . GLU A 1 251 ? 25.311 1.278 -13.622 1.00 73.94 251 GLU A CA 1
ATOM 1908 C C . GLU A 1 251 ? 24.922 0.834 -15.064 1.00 73.94 251 GLU A C 1
ATOM 1910 O O . GLU A 1 251 ? 24.756 1.686 -15.949 1.00 73.94 251 GLU A O 1
ATOM 1915 N N . GLU A 1 252 ? 24.873 -0.480 -15.348 1.00 68.56 252 GLU A N 1
ATOM 1916 C CA . GLU A 1 252 ? 24.501 -1.070 -16.643 1.00 68.56 252 GLU A CA 1
ATOM 1917 C C . GLU A 1 252 ? 23.176 -1.857 -16.560 1.00 68.56 252 GLU A C 1
ATOM 1919 O O . GLU A 1 252 ? 22.895 -2.552 -15.591 1.00 68.56 252 GLU A O 1
ATOM 1924 N N . GLY A 1 253 ? 22.421 -1.920 -17.668 1.00 67.06 253 GLY A N 1
ATOM 1925 C CA . GLY A 1 253 ? 21.362 -2.934 -17.840 1.00 67.06 253 GLY A CA 1
ATOM 1926 C C . GLY A 1 253 ? 19.947 -2.401 -18.045 1.00 67.06 253 GLY A C 1
ATOM 1927 O O . GLY A 1 253 ? 18.982 -3.155 -17.928 1.00 67.06 253 GLY A O 1
ATOM 1928 N N . LEU A 1 254 ? 19.799 -1.128 -18.414 1.00 73.12 254 LEU A N 1
ATOM 1929 C CA . LEU A 1 254 ? 18.490 -0.509 -18.574 1.00 73.12 254 LEU A CA 1
ATOM 1930 C C . LEU A 1 254 ? 17.677 -0.976 -19.804 1.00 73.12 254 LEU A C 1
ATOM 1932 O O . LEU A 1 254 ? 17.978 -0.621 -20.957 1.00 73.12 254 LEU A O 1
ATOM 1936 N N . GLU A 1 255 ? 16.493 -1.546 -19.556 1.00 78.00 255 GLU A N 1
ATOM 1937 C CA . GLU A 1 255 ? 15.417 -1.695 -20.543 1.00 78.00 255 GLU A CA 1
ATOM 1938 C C . GLU A 1 255 ? 14.243 -0.737 -20.249 1.00 78.00 255 GLU A C 1
ATOM 1940 O O . GLU A 1 255 ? 13.551 -0.830 -19.239 1.00 78.00 255 GLU A O 1
ATOM 1945 N N . VAL A 1 256 ? 13.933 0.192 -21.171 1.00 75.75 256 VAL A N 1
ATOM 1946 C CA . VAL A 1 256 ? 12.760 1.086 -21.020 1.00 75.75 256 VAL A CA 1
ATOM 1947 C C . VAL A 1 256 ? 11.803 0.971 -22.188 1.00 75.75 256 VAL A C 1
ATOM 1949 O O . VAL A 1 256 ? 12.054 1.490 -23.279 1.00 75.75 256 VAL A O 1
ATOM 1952 N N . VAL A 1 257 ? 10.607 0.445 -21.935 1.00 78.50 257 VAL A N 1
ATOM 1953 C CA . VAL A 1 257 ? 9.550 0.321 -22.940 1.00 78.50 257 VAL A CA 1
ATOM 1954 C C . VAL A 1 257 ? 8.431 1.336 -22.701 1.00 78.50 257 VAL A C 1
ATOM 1956 O O . VAL A 1 257 ? 7.628 1.249 -21.776 1.00 78.50 257 VAL A O 1
ATOM 1959 N N . GLY A 1 258 ? 8.311 2.323 -23.591 1.00 76.44 258 GLY A N 1
ATOM 1960 C CA . GLY A 1 258 ? 7.309 3.388 -23.506 1.00 76.44 258 GLY A CA 1
ATOM 1961 C C . GLY A 1 258 ? 6.216 3.308 -24.574 1.00 76.44 258 GLY A C 1
ATOM 1962 O O . GLY A 1 258 ? 6.438 3.663 -25.734 1.00 76.44 258 GLY A O 1
ATOM 1963 N N . TYR A 1 259 ? 4.981 2.995 -24.182 1.00 76.12 259 TYR A N 1
ATOM 1964 C CA . TYR A 1 259 ? 3.793 3.033 -25.040 1.00 76.12 259 TYR A CA 1
ATOM 1965 C C . TYR A 1 259 ? 3.048 4.369 -24.929 1.00 76.12 259 TYR A C 1
ATOM 1967 O O . TYR A 1 259 ? 2.097 4.543 -24.165 1.00 76.12 259 TYR A O 1
ATOM 1975 N N . GLY A 1 260 ? 3.445 5.337 -25.753 1.00 64.69 260 GLY A N 1
ATOM 1976 C CA . GLY A 1 260 ? 2.862 6.676 -25.788 1.00 64.69 260 GLY A CA 1
ATOM 1977 C C . GLY A 1 260 ? 3.237 7.531 -24.569 1.00 64.69 260 GLY A C 1
ATOM 1978 O O . GLY A 1 260 ? 3.657 7.054 -23.527 1.00 64.69 260 GLY A O 1
ATOM 1979 N N . GLY A 1 261 ? 3.096 8.856 -24.680 1.00 79.06 261 GLY A N 1
ATOM 1980 C CA . GLY A 1 261 ? 3.447 9.771 -23.582 1.00 79.06 261 GLY A CA 1
ATOM 1981 C C . GLY A 1 261 ? 4.854 10.365 -23.694 1.00 79.06 261 GLY A C 1
ATOM 1982 O O . GLY A 1 261 ? 5.268 10.769 -24.785 1.00 79.06 261 GLY A O 1
ATOM 1983 N N . ARG A 1 262 ? 5.530 10.573 -22.557 1.00 80.75 262 ARG A N 1
ATOM 1984 C CA . ARG A 1 262 ? 6.882 11.158 -22.492 1.00 80.75 262 ARG A CA 1
ATOM 1985 C C . ARG A 1 262 ? 7.786 10.338 -21.583 1.00 80.75 262 ARG A C 1
ATOM 1987 O O . ARG A 1 262 ? 7.472 10.257 -20.406 1.00 80.75 262 ARG A O 1
ATOM 1994 N N . VAL A 1 263 ? 8.901 9.863 -22.103 1.00 79.06 263 VAL A N 1
ATOM 1995 C CA . VAL A 1 263 ? 9.937 9.156 -21.349 1.00 79.06 263 VAL A CA 1
ATOM 1996 C C . VAL A 1 263 ? 11.167 10.059 -21.265 1.00 79.06 263 VAL A C 1
ATOM 1998 O O . VAL A 1 263 ? 11.485 10.749 -22.241 1.00 79.06 263 VAL A O 1
ATOM 2001 N N . TRP A 1 264 ? 11.774 10.113 -20.087 1.00 82.38 264 TRP A N 1
ATOM 2002 C CA . TRP A 1 264 ? 13.059 10.747 -19.810 1.00 82.38 264 TRP A CA 1
ATOM 2003 C C . TRP A 1 264 ? 13.937 9.688 -19.163 1.00 82.38 264 TRP A C 1
ATOM 2005 O O . TRP A 1 264 ? 13.498 9.114 -18.173 1.00 82.38 264 TRP A O 1
ATOM 2015 N N . VAL A 1 265 ? 15.104 9.443 -19.740 1.00 79.62 265 VAL A N 1
ATOM 2016 C CA . VAL A 1 265 ? 16.088 8.464 -19.280 1.00 79.62 265 VAL A CA 1
ATOM 2017 C C . VAL A 1 265 ? 17.420 9.181 -19.097 1.00 79.62 265 VAL A C 1
ATOM 2019 O O . VAL A 1 265 ? 17.786 10.006 -19.945 1.00 79.62 265 VAL A O 1
ATOM 2022 N N . MET A 1 266 ? 18.08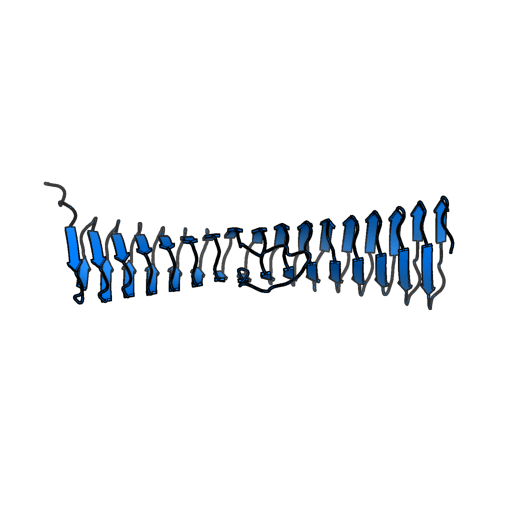5 8.891 -17.989 1.00 80.00 266 MET A N 1
ATOM 2023 C CA . MET A 1 266 ? 19.479 9.206 -17.706 1.00 80.00 266 MET A CA 1
ATOM 2024 C C . MET A 1 266 ? 20.145 7.891 -17.301 1.00 80.00 266 MET A C 1
ATOM 2026 O O . MET A 1 266 ? 19.550 7.194 -16.489 1.00 80.00 266 MET A O 1
ATOM 2030 N N . VAL A 1 267 ? 21.285 7.577 -17.903 1.00 71.12 267 VAL A N 1
ATOM 2031 C CA . VAL A 1 267 ? 22.108 6.400 -17.593 1.00 71.12 267 VAL A CA 1
ATOM 2032 C C . VAL A 1 267 ? 23.559 6.842 -17.449 1.00 71.12 267 VAL A C 1
ATOM 2034 O O . VAL A 1 267 ? 23.936 7.834 -18.104 1.00 71.12 267 VAL A O 1
ATOM 2037 N N . GLU A 1 268 ? 24.371 6.059 -16.749 1.00 70.38 268 GLU A N 1
ATOM 2038 C CA . GLU A 1 268 ? 25.823 6.089 -16.923 1.00 70.38 268 GLU A CA 1
ATOM 2039 C C . GLU A 1 268 ? 26.281 5.195 -18.097 1.00 70.38 268 GLU A C 1
ATOM 2041 O O . GLU A 1 268 ? 26.836 5.758 -19.048 1.00 70.38 268 GLU A O 1
ATOM 2046 N N . GLU A 1 269 ? 25.945 3.894 -18.154 1.00 66.94 269 GLU A N 1
ATOM 2047 C CA . GLU A 1 269 ? 26.366 2.964 -19.228 1.00 66.94 269 GLU A CA 1
ATOM 2048 C C . GLU A 1 269 ? 25.236 2.000 -19.692 1.00 66.94 269 GLU A C 1
ATOM 2050 O O . GLU A 1 269 ? 24.379 1.600 -18.930 1.00 66.94 269 GLU A O 1
ATOM 2055 N N . GLY A 1 270 ? 25.183 1.622 -20.981 1.00 61.88 270 GLY A N 1
ATOM 2056 C CA . GLY A 1 270 ? 24.279 0.557 -21.477 1.00 61.88 270 GLY A CA 1
ATOM 2057 C C . GLY A 1 270 ? 22.768 0.880 -21.522 1.00 61.88 270 GLY A C 1
ATOM 2058 O O . GLY A 1 270 ? 22.057 0.839 -20.527 1.00 61.88 270 GLY A O 1
ATOM 2059 N N . LEU A 1 271 ? 22.213 1.130 -22.721 1.00 65.44 271 LEU A N 1
ATOM 2060 C CA . LEU A 1 271 ? 20.808 1.559 -22.870 1.00 65.44 271 LEU A CA 1
ATOM 2061 C C . LEU A 1 271 ? 20.032 0.896 -24.006 1.00 65.44 271 LEU A C 1
ATOM 2063 O O . LEU A 1 271 ? 20.399 1.067 -25.171 1.00 65.44 271 LEU A O 1
ATOM 2067 N N . GLU A 1 272 ? 18.843 0.356 -23.699 1.00 67.06 272 GLU A N 1
ATOM 2068 C CA . GLU A 1 272 ? 17.886 -0.152 -24.700 1.00 67.06 272 GLU A CA 1
ATOM 2069 C C . GLU A 1 272 ? 16.463 0.471 -24.618 1.00 67.06 272 GLU A C 1
ATOM 2071 O O . GLU A 1 272 ? 15.459 -0.220 -24.417 1.00 67.06 272 GLU A O 1
ATOM 2076 N N . PRO A 1 273 ? 16.273 1.796 -24.809 1.00 66.19 273 PRO A N 1
ATOM 2077 C CA . PRO A 1 273 ? 14.936 2.387 -24.790 1.00 66.19 273 PRO A CA 1
ATOM 2078 C C . PRO A 1 273 ? 14.127 2.092 -26.069 1.00 66.19 273 PRO A C 1
ATOM 2080 O O . PRO A 1 273 ? 14.473 2.509 -27.184 1.00 66.19 273 PRO A O 1
ATOM 2083 N N . VAL A 1 274 ? 12.936 1.512 -25.890 1.00 69.44 274 VAL A N 1
ATOM 2084 C CA . VAL A 1 274 ? 11.948 1.236 -26.943 1.00 69.44 274 VAL A CA 1
ATOM 2085 C C . VAL A 1 274 ? 10.709 2.129 -26.798 1.00 69.44 274 VAL A C 1
ATOM 2087 O O . VAL A 1 274 ? 9.892 1.992 -25.891 1.00 69.44 274 VAL A O 1
ATOM 2090 N N . GLY A 1 275 ? 10.494 3.050 -27.742 1.00 68.25 275 GLY A N 1
ATOM 2091 C CA . GLY A 1 275 ? 9.375 4.004 -27.701 1.00 68.25 275 GLY A CA 1
ATOM 2092 C C . GLY A 1 275 ? 8.334 3.836 -28.813 1.00 68.25 275 GLY A C 1
ATOM 2093 O O . GLY A 1 275 ? 8.645 4.029 -29.989 1.00 68.25 275 GLY A O 1
ATOM 2094 N N . TYR A 1 276 ? 7.061 3.644 -28.460 1.00 73.00 276 TYR A N 1
ATOM 2095 C CA . TYR A 1 276 ? 5.924 3.588 -29.392 1.00 73.00 276 TYR A CA 1
ATOM 2096 C C . TYR A 1 276 ? 5.074 4.871 -29.339 1.00 73.00 276 TYR A C 1
ATOM 2098 O O . TYR A 1 276 ? 4.347 5.128 -28.383 1.00 73.00 276 TYR A O 1
ATOM 2106 N N . GLY A 1 277 ? 5.123 5.714 -30.376 1.00 66.69 277 GLY A N 1
ATOM 2107 C CA . GLY A 1 277 ? 4.231 6.875 -30.561 1.00 66.69 277 GLY A CA 1
ATOM 2108 C C . GLY A 1 277 ? 4.430 8.069 -29.607 1.00 66.69 277 GLY A C 1
ATOM 2109 O O . GLY A 1 277 ? 3.670 9.042 -29.677 1.00 66.69 277 GLY A O 1
ATOM 2110 N N . GLY A 1 278 ? 5.421 8.012 -28.712 1.00 75.06 278 GLY A N 1
ATOM 2111 C CA . GLY A 1 278 ? 5.675 8.985 -27.642 1.00 75.06 278 GLY A CA 1
ATOM 2112 C C . GLY A 1 278 ? 6.784 10.007 -27.926 1.00 75.06 278 GLY A C 1
ATOM 2113 O O . GLY A 1 278 ? 7.208 10.230 -29.062 1.00 75.06 278 GLY A O 1
ATOM 2114 N N . ARG A 1 279 ? 7.241 10.692 -26.872 1.00 75.75 279 ARG A N 1
ATOM 2115 C CA . ARG A 1 279 ? 8.495 11.459 -26.895 1.00 75.75 279 ARG A CA 1
ATOM 2116 C C . ARG A 1 279 ? 9.490 10.843 -25.932 1.00 75.75 279 ARG A C 1
ATOM 2118 O O . ARG A 1 279 ? 9.163 10.777 -24.755 1.00 75.75 279 ARG A O 1
ATOM 2125 N N . VAL A 1 280 ? 10.670 10.496 -26.415 1.00 72.56 280 VAL A N 1
ATOM 2126 C CA . VAL A 1 280 ? 11.746 9.935 -25.594 1.00 72.56 280 VAL A CA 1
ATOM 2127 C C . VAL A 1 280 ? 12.881 10.950 -25.537 1.00 72.56 280 VAL A C 1
ATOM 2129 O O . VAL A 1 280 ? 13.224 11.553 -26.558 1.00 72.56 280 VAL A O 1
ATOM 2132 N N . TRP A 1 281 ? 13.383 11.201 -24.338 1.00 78.69 281 TRP A N 1
ATOM 2133 C CA . TRP A 1 281 ? 14.561 12.015 -24.074 1.00 78.69 281 TRP A CA 1
ATOM 2134 C C . TRP A 1 281 ? 15.562 11.125 -23.367 1.00 78.69 281 TRP A C 1
ATOM 2136 O O . TRP A 1 281 ? 15.193 10.536 -22.358 1.00 78.69 281 TRP A O 1
ATOM 2146 N N . VAL A 1 282 ? 16.767 11.032 -23.909 1.00 73.19 282 VAL A N 1
ATOM 2147 C CA . VAL A 1 282 ? 17.825 10.179 -23.372 1.00 73.19 282 VAL A CA 1
ATOM 2148 C C . VAL A 1 282 ? 19.077 11.018 -23.177 1.00 73.19 282 VAL A C 1
ATOM 2150 O O . VAL A 1 282 ? 19.407 11.827 -24.056 1.00 73.19 282 VAL A O 1
ATOM 2153 N N . MET A 1 283 ? 19.703 10.859 -22.019 1.00 75.88 283 MET A N 1
ATOM 2154 C CA . MET A 1 283 ? 21.026 11.366 -21.691 1.00 75.88 283 MET A CA 1
ATOM 2155 C C . MET A 1 283 ? 21.893 10.181 -21.263 1.00 75.88 283 MET A C 1
ATOM 2157 O O . MET A 1 283 ? 21.444 9.411 -20.426 1.00 75.88 283 MET A O 1
ATOM 2161 N N . GLU A 1 284 ? 23.069 10.043 -21.861 1.00 67.75 284 GLU A N 1
ATOM 2162 C CA . GLU A 1 284 ? 24.049 8.995 -21.551 1.00 67.75 284 GLU A CA 1
ATOM 2163 C C . GLU A 1 284 ? 25.419 9.639 -21.342 1.00 67.75 284 GLU A C 1
ATOM 2165 O O . GLU A 1 284 ? 25.810 10.517 -22.131 1.00 67.75 284 GLU A O 1
ATOM 2170 N N . GLU A 1 285 ? 26.123 9.212 -20.295 1.00 66.06 285 GLU A N 1
ATOM 2171 C CA . GLU A 1 285 ? 27.465 9.699 -19.974 1.00 66.06 285 GLU A CA 1
ATOM 2172 C C . GLU A 1 285 ? 28.564 8.824 -20.612 1.00 66.06 285 GLU A C 1
ATOM 2174 O O . GLU A 1 285 ? 29.433 9.379 -21.294 1.00 66.06 285 GLU A O 1
ATOM 2179 N N . GLU A 1 286 ? 28.477 7.488 -20.530 1.00 62.53 286 GLU A N 1
ATOM 2180 C CA . GLU A 1 286 ? 29.556 6.550 -20.894 1.00 62.53 286 GLU A CA 1
ATOM 2181 C C . GLU A 1 286 ? 29.205 5.529 -22.014 1.00 62.53 286 GLU A C 1
ATOM 2183 O O . GLU A 1 286 ? 29.700 4.422 -22.032 1.00 62.53 286 GLU A O 1
ATOM 2188 N N . GLY A 1 287 ? 28.452 5.910 -23.055 1.00 57.91 287 GLY A N 1
ATOM 2189 C CA . GLY A 1 287 ? 28.447 5.248 -24.386 1.00 57.91 287 GLY A CA 1
ATOM 2190 C C . GLY A 1 287 ? 28.066 3.749 -24.501 1.00 57.91 287 GLY A C 1
ATOM 2191 O O . GLY A 1 287 ? 28.897 2.871 -24.357 1.00 57.91 287 GLY A O 1
ATOM 2192 N N . GLY A 1 288 ? 26.871 3.439 -25.006 1.00 60.22 288 GLY A N 1
ATOM 2193 C CA . GLY A 1 288 ? 26.342 2.069 -25.148 1.00 60.22 288 GLY A CA 1
ATOM 2194 C C . GLY A 1 288 ? 24.906 2.031 -25.693 1.00 60.22 288 GLY A C 1
ATOM 2195 O O . GLY A 1 288 ? 24.164 1.076 -25.481 1.00 60.22 288 GLY A O 1
ATOM 2196 N N . LEU A 1 289 ? 24.496 3.092 -26.394 1.00 61.91 289 LEU A N 1
ATOM 2197 C CA . LEU A 1 289 ? 23.098 3.403 -26.688 1.00 61.91 289 LEU A CA 1
ATOM 2198 C C . LEU A 1 289 ? 22.493 2.670 -27.905 1.00 61.91 289 LEU A C 1
ATOM 2200 O O . LEU A 1 289 ? 22.809 2.999 -29.058 1.00 61.91 289 LEU A O 1
ATOM 2204 N N . GLU A 1 290 ? 21.492 1.809 -27.676 1.00 62.44 290 GLU A N 1
ATOM 2205 C CA . GLU A 1 290 ? 20.575 1.292 -28.703 1.00 62.44 290 GLU A CA 1
ATOM 2206 C C . GLU A 1 290 ? 19.148 1.849 -28.533 1.00 62.44 290 GLU A C 1
ATOM 2208 O O . GLU A 1 290 ? 18.361 1.432 -27.692 1.00 62.44 290 GLU A O 1
ATOM 2213 N N . VAL A 1 291 ? 18.751 2.793 -29.399 1.00 61.81 291 VAL A N 1
ATOM 2214 C CA . VAL A 1 291 ? 17.403 3.391 -29.335 1.00 61.81 291 VAL A CA 1
ATOM 2215 C C . VAL A 1 291 ? 16.500 2.885 -30.449 1.00 61.81 291 VAL A C 1
ATOM 2217 O O . VAL A 1 291 ? 16.729 3.159 -31.638 1.00 61.81 291 VAL A O 1
ATOM 2220 N N . VAL A 1 292 ? 15.369 2.289 -30.066 1.00 64.75 292 VAL A N 1
ATOM 2221 C CA . VAL A 1 292 ? 14.320 1.863 -30.999 1.00 64.75 292 VAL A CA 1
ATOM 2222 C C . VAL A 1 292 ? 13.077 2.739 -30.844 1.00 64.75 292 VAL A C 1
ATOM 2224 O O . VAL A 1 292 ? 12.514 2.898 -29.765 1.00 64.75 292 VAL A O 1
ATOM 2227 N N . SER A 1 293 ? 12.581 3.328 -31.940 1.00 60.50 293 SER A N 1
ATOM 2228 C CA . SER A 1 293 ? 11.333 4.105 -31.894 1.00 60.50 293 SER A CA 1
ATOM 2229 C C . SER A 1 293 ? 10.381 3.832 -33.053 1.00 60.50 293 SER A C 1
ATOM 2231 O O . SER A 1 293 ? 10.686 4.036 -34.232 1.00 60.50 293 SER A O 1
ATOM 2233 N N . TYR A 1 294 ? 9.153 3.470 -32.696 1.00 65.69 294 TYR A N 1
ATOM 2234 C CA . TYR A 1 294 ? 8.032 3.241 -33.597 1.00 65.69 294 TYR A CA 1
ATOM 2235 C C . TYR A 1 294 ? 7.074 4.434 -33.550 1.00 65.69 294 TYR A C 1
ATOM 2237 O O . TYR A 1 294 ? 6.065 4.449 -32.841 1.00 65.69 294 TYR A O 1
ATOM 2245 N N . GLY A 1 295 ? 7.405 5.467 -34.326 1.00 58.31 295 GLY A N 1
ATOM 2246 C CA . GLY A 1 295 ? 6.677 6.734 -34.360 1.00 58.31 295 GLY A CA 1
ATOM 2247 C C . GLY A 1 295 ? 6.885 7.581 -33.098 1.00 58.31 295 GLY A C 1
ATOM 2248 O O . GLY A 1 295 ? 7.031 7.075 -31.994 1.00 58.31 295 GLY A O 1
ATOM 2249 N N . GLY A 1 296 ? 6.889 8.907 -33.252 1.00 68.44 296 GLY A N 1
ATOM 2250 C CA . GLY A 1 296 ? 7.163 9.828 -32.144 1.00 68.44 296 GLY A CA 1
ATOM 2251 C C . GLY A 1 296 ? 8.368 10.734 -32.389 1.00 68.44 296 GLY A C 1
ATOM 2252 O O . GLY A 1 296 ? 8.769 10.956 -33.536 1.00 68.44 296 GLY A O 1
ATOM 2253 N N . ARG A 1 297 ? 8.902 11.325 -31.314 1.00 68.06 297 ARG A N 1
ATOM 2254 C CA . ARG A 1 297 ? 10.120 12.152 -31.358 1.00 68.06 297 ARG A CA 1
ATOM 2255 C C . ARG A 1 297 ? 11.105 11.695 -30.295 1.00 68.06 297 ARG A C 1
ATOM 2257 O O . ARG A 1 297 ? 10.768 11.755 -29.116 1.00 68.06 297 ARG A O 1
ATOM 2264 N N . VAL A 1 298 ? 12.306 11.335 -30.718 1.00 66.50 298 VAL A N 1
ATOM 2265 C CA . VAL A 1 298 ? 13.415 10.982 -29.830 1.00 66.50 298 VAL A CA 1
ATOM 2266 C C . VAL A 1 298 ? 14.398 12.145 -29.812 1.00 66.50 298 VAL A C 1
ATOM 2268 O O . VAL A 1 298 ? 14.637 12.755 -30.851 1.00 66.50 298 VAL A O 1
ATOM 2271 N N . ARG A 1 299 ? 14.934 12.484 -28.642 1.00 73.25 299 ARG A N 1
ATOM 2272 C CA . ARG A 1 299 ? 16.085 13.376 -28.515 1.00 73.25 299 ARG A CA 1
ATOM 2273 C C . ARG A 1 299 ? 17.123 12.715 -27.622 1.00 73.25 299 ARG A C 1
ATOM 2275 O O . ARG A 1 299 ? 16.815 12.435 -26.473 1.00 73.25 299 ARG A O 1
ATOM 2282 N N . VAL A 1 300 ? 18.315 12.525 -28.169 1.00 68.06 300 VAL A N 1
ATOM 2283 C CA . VAL A 1 300 ? 19.462 11.935 -27.476 1.00 68.06 300 VAL A CA 1
ATOM 2284 C C . VAL A 1 300 ? 20.516 13.018 -27.247 1.00 68.06 300 VAL A C 1
ATOM 2286 O O . VAL A 1 300 ? 20.679 13.914 -28.088 1.00 68.06 300 VAL A O 1
ATOM 2289 N N . MET A 1 301 ? 21.164 12.971 -26.091 1.00 69.94 301 MET A N 1
ATOM 2290 C CA . MET A 1 301 ? 22.354 13.731 -25.728 1.00 69.94 301 MET A CA 1
ATOM 2291 C C . MET A 1 301 ? 23.346 12.724 -25.143 1.00 69.94 301 MET A C 1
ATOM 2293 O O . MET A 1 301 ? 22.993 12.030 -24.207 1.00 69.94 301 MET A O 1
ATOM 2297 N N . GLU A 1 302 ? 24.530 12.617 -25.728 1.00 65.56 302 GLU A N 1
ATOM 2298 C CA . GLU A 1 302 ? 25.554 11.626 -25.374 1.00 65.56 302 GLU A CA 1
ATOM 2299 C C . GLU A 1 302 ? 26.871 12.386 -25.187 1.00 65.56 302 GLU A C 1
ATOM 2301 O O . GLU A 1 302 ? 27.164 13.288 -25.990 1.00 65.56 302 GLU A O 1
ATOM 2306 N N . GLU A 1 303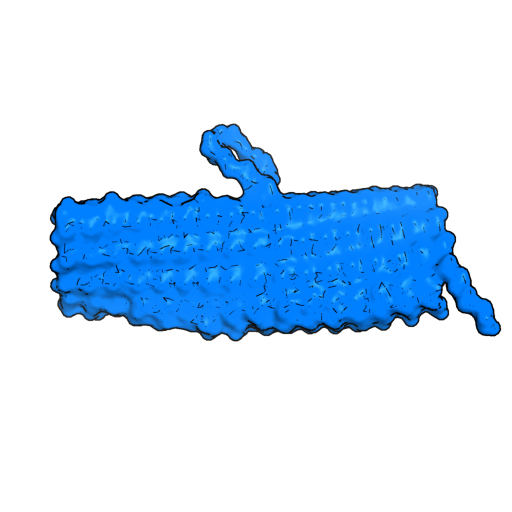 ? 27.626 12.067 -24.133 1.00 61.66 303 GLU A N 1
ATOM 2307 C CA . GLU A 1 303 ? 29.000 12.559 -23.942 1.00 61.66 303 GLU A CA 1
ATOM 2308 C C . GLU A 1 303 ? 30.087 11.529 -24.366 1.00 61.66 303 GLU A C 1
ATOM 2310 O O . GLU A 1 303 ? 31.245 11.928 -24.525 1.00 61.66 303 GLU A O 1
ATOM 2315 N N . GLY A 1 304 ? 29.706 10.278 -24.691 1.00 56.62 304 GLY A N 1
ATOM 2316 C CA . GLY A 1 304 ? 30.557 9.157 -25.153 1.00 56.62 304 GLY A CA 1
ATOM 2317 C C . GLY A 1 304 ? 30.577 8.842 -26.672 1.00 56.62 304 GLY A C 1
ATOM 2318 O O . GLY A 1 304 ? 30.275 9.699 -27.510 1.00 56.62 304 GLY A O 1
ATOM 2319 N N . GLU A 1 305 ? 31.019 7.625 -27.048 1.00 51.72 305 GLU A N 1
ATOM 2320 C CA . GLU A 1 305 ? 31.064 7.124 -28.441 1.00 51.72 305 GLU A CA 1
ATOM 2321 C C . GLU A 1 305 ? 30.243 5.821 -28.619 1.00 51.72 305 GLU A C 1
ATOM 2323 O O . GLU A 1 305 ? 30.735 4.754 -28.269 1.00 51.72 305 GLU A O 1
ATOM 2328 N N . GLY A 1 306 ? 29.045 5.841 -29.230 1.00 55.41 306 GLY A N 1
ATOM 2329 C CA . GLY A 1 306 ? 28.322 4.561 -29.391 1.00 55.41 306 GLY A CA 1
ATOM 2330 C C . GLY A 1 306 ? 26.936 4.507 -30.042 1.00 55.41 306 GLY A C 1
ATOM 2331 O O . GLY A 1 306 ? 26.392 3.416 -30.137 1.00 55.41 306 GLY A O 1
ATOM 2332 N N . LEU A 1 307 ? 26.344 5.598 -30.541 1.00 57.72 307 LEU A N 1
ATOM 2333 C CA . LEU A 1 307 ? 24.922 5.587 -30.941 1.00 57.72 307 LEU A CA 1
ATOM 2334 C C . LEU A 1 307 ? 24.523 4.622 -32.086 1.00 57.72 307 LEU A C 1
ATOM 2336 O O . LEU A 1 307 ? 24.873 4.827 -33.260 1.00 57.72 307 LEU A O 1
ATOM 2340 N N . VAL A 1 308 ? 23.621 3.682 -31.780 1.00 57.56 308 VAL A N 1
ATOM 2341 C CA . VAL A 1 308 ? 22.864 2.882 -32.755 1.00 57.56 308 VAL A CA 1
ATOM 2342 C C . VAL A 1 308 ? 21.374 3.247 -32.678 1.00 57.56 308 VAL A C 1
ATOM 2344 O O . VAL A 1 308 ? 20.741 3.208 -31.629 1.00 57.56 308 VAL A O 1
ATOM 2347 N N . TRP A 1 309 ? 20.779 3.646 -33.811 1.00 59.06 309 TRP A N 1
ATOM 2348 C CA . TRP A 1 309 ? 19.379 4.093 -33.862 1.00 59.06 309 TRP A CA 1
ATOM 2349 C C . TRP A 1 309 ? 18.556 3.372 -34.927 1.00 59.06 309 TRP A C 1
ATOM 2351 O O . TRP A 1 309 ? 18.900 3.386 -36.116 1.00 59.06 309 TRP A O 1
ATOM 2361 N N . PHE A 1 310 ? 17.388 2.868 -34.519 1.00 55.91 310 PHE A N 1
ATOM 2362 C CA . PHE A 1 310 ? 16.390 2.263 -35.3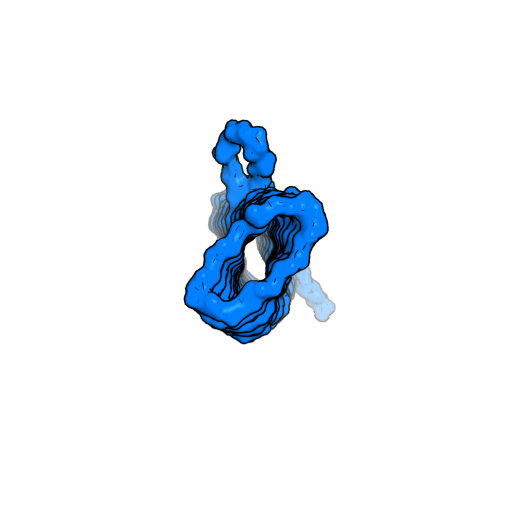99 1.00 55.91 310 PHE A CA 1
ATOM 2363 C C . PHE A 1 310 ? 15.029 2.963 -35.262 1.00 55.91 310 PHE A C 1
ATOM 2365 O O . PHE A 1 310 ? 14.283 2.765 -34.304 1.00 55.91 310 PHE A O 1
ATOM 2372 N N . GLY A 1 311 ? 14.658 3.784 -36.252 1.00 55.59 311 GLY A N 1
ATOM 2373 C CA . GLY A 1 311 ? 13.371 4.484 -36.253 1.00 55.59 311 GLY A CA 1
ATOM 2374 C C . GLY A 1 311 ? 12.445 4.135 -37.408 1.00 55.59 311 GLY A C 1
ATOM 2375 O O . GLY A 1 311 ? 12.779 4.305 -38.582 1.00 55.59 311 GLY A O 1
ATOM 2376 N N . TYR A 1 312 ? 11.206 3.788 -37.068 1.00 57.44 312 TYR A N 1
ATOM 2377 C CA . TYR A 1 312 ? 10.131 3.524 -38.018 1.00 57.44 312 TYR A CA 1
ATOM 2378 C C . TYR A 1 312 ? 9.062 4.625 -37.907 1.00 57.44 312 TYR A C 1
ATOM 2380 O O . TYR A 1 312 ? 8.110 4.535 -37.136 1.00 57.44 312 TYR A O 1
ATOM 2388 N N . GLY A 1 313 ? 9.224 5.712 -38.677 1.00 54.16 313 GLY A N 1
ATOM 2389 C CA . GLY A 1 313 ? 8.194 6.755 -38.854 1.00 54.16 313 GLY A CA 1
ATOM 2390 C C . GLY A 1 313 ? 8.224 7.960 -37.893 1.00 54.16 313 GLY A C 1
ATOM 2391 O O . GLY A 1 313 ? 7.275 8.748 -37.893 1.00 54.16 313 GLY A O 1
ATOM 2392 N N . GLY A 1 314 ? 9.284 8.134 -37.093 1.00 52.69 314 GLY A N 1
ATOM 2393 C CA . GLY A 1 314 ? 9.497 9.283 -36.191 1.00 52.69 314 GLY A CA 1
ATOM 2394 C C . GLY A 1 314 ? 10.418 10.387 -36.747 1.00 52.69 314 GLY A C 1
ATOM 2395 O O . GLY A 1 314 ? 10.986 10.250 -37.828 1.00 52.69 314 GLY A O 1
ATOM 2396 N N . ARG A 1 315 ? 10.559 11.505 -36.015 1.00 50.31 315 ARG A N 1
ATOM 2397 C CA . ARG A 1 315 ? 11.575 12.556 -36.268 1.00 50.31 315 ARG A CA 1
ATOM 2398 C C . ARG A 1 315 ? 12.592 12.571 -35.122 1.00 50.31 315 ARG A C 1
ATOM 2400 O O . ARG A 1 315 ? 12.156 12.661 -33.976 1.00 50.31 315 ARG A O 1
ATOM 2407 N N . VAL A 1 316 ? 13.883 12.535 -35.455 1.00 52.69 316 VAL A N 1
ATOM 2408 C CA . VAL A 1 316 ? 15.021 12.799 -34.552 1.00 52.69 316 VAL A CA 1
ATOM 2409 C C . VAL A 1 316 ? 15.335 14.293 -34.587 1.00 52.69 316 VAL A C 1
ATOM 2411 O O . VAL A 1 316 ? 15.348 14.846 -35.714 1.00 52.69 316 VAL A O 1
#

Organism: Chara braunii (NCBI:txid69332)

Secondary structure (DSSP, 8-state):
-PPP--EEEEEESSPEE--B-SS-EEEEEESSEEEEEESSS-EEEEEESSEEEEEESSS-EEEEEESSEEEEEESSS-EEEEE-SSEEEEEE-SS-EEEEESSSEEEEEESSS--EEEESSSEEEEEESSS--EEEEE------SSS---PPPEEEEEESSS-EEEEEESSEEEEEBSSS-EEEEEESSEEEEEE-SS-EEEEEESSEEEEEESSS-EEEEEESSEEEEEESSS--EEEEESSEEEEEESSS-EEEEEESSEEEEEESS-EEEEEESSEEEEEESSS-BEEEEESSEEEEEESSS--EEEEES-B-

Sequence (316 aa):
MEEGEGLEVVGYGGRVRVMEEEEGLAVVGYGGPVWVMGEDEGLEVVGYGGRVWVTEEEEGLEVDGYGGGVWVMEEEGGLEVVGYGGRAWVMEEDEGLEVVGYGGRAWVMEEDEGLEVVGYGGRAWVMEEDEGLEVVGWWTGAVDGGGRRVGGGQLWRTGEEGGLEVVGYGGRAWVMEEDEGLEVVGYGGRAWVMEEDEGLEVVGYGGRVRVMEEEGGLEVVGYGRRVWVMEEDEGLEVVGYGGRVWVMEEEEGLEVVGYGGRVWVMVEEGLEPVGYGGRVWVMEEEGGLEVVSYGGRVRVMEEGEGLVWFGYGGRV

Radius of gyration: 25.15 Å; chains: 1; bounding box: 53×53×74 Å

Foldseek 3Di:
DPQDDEAEAEEEQEEAEEEEEHEHHAYAYEAEEYEYEYAYDAYHYAYAQYEYEYEYAEEHEHYHAHHAEYEYEYEYYAYAHAYQAYEYEYEYEYDHYHYAYQAYEYEYEYEEEHAEYEENAYEYEYEYEEEYYDYHYDWPAPPDPDDDDDATYEYEYEYEYYEEEAAYAEGEYEYEYEEDEYEYAYHAYEYEYEYEEAEYAYAEAAYEYEYEYEYHAYAAHYNYQEYEYEYEYEHYDAHYAAHEYEYEYEAEHDEAEARAYEYEYEYADYDEYEEEQYEYEYEYEEEHDEYHYEEYHYHYDYNYDYDDYHYDHYYD